Protein AF-A0A2N6IP60-F1 (afdb_monomer)

Foldseek 3Di:
DVVVVLVVVLVVLLVQLLLLLVVCLVAWPAEEEEAQLWLLSLVNVVSQCVNAPPDARSYAYEYEAAVQFDPLSVVNRVVVCVVRVGHYDYQYLVVCVVVVVDDDPDPQADDCLLVSQVSVQVVCVVSVHQEYEYRDALLQDVLSVPPDQKFKAALSLFGDPVPDDDDDDSDDDSDDDRSIHIYGHSNHVPDLLSSLVVCVVVVGDGRQQQFWDKFWFWCDPNFTQGDDSNDHDDPPIDIDIATWHQLTTDGSSFWTTDHDNGRDSVSVSVVVVPDPARRCRRTGPVVVPDPVVVVVSNRSNVD

Secondary structure (DSSP, 8-state):
-HHHHHHHHHHHHHHHHHHHHHHHHHH-SSEEEE--SSHHHHHHHHHHHHHHTTSPPSS-EEEEE-S-B-HHHHHHHHHHHHHHT--EEEEEHHHHHHHTSS--SSTTTS-SGGGHHHHHHHHHHHHT-SEEE----SSS-GGGTT--SEEEE-TTS---GGGPPP-BTTB------TT-EEEE-TTTT--HHHHHHHHHHTT----GGGS-EEEEEEEETTEEEEPBTTBPPPTTPPPEEEEEE-SS--BGGGB--EE----SHHHHHHHHHH--S-TGGGTBSGGGS-THHHHHHHHTT--

pLDDT: mean 89.3, std 12.54, range [41.06, 98.62]

Nearest PDB structures (foldseek):
  1zun-assembly1_A  TM=9.173E-01  e=3.356E-21  Pseudomonas syringae
  4bwv-assembly1_B  TM=7.489E-01  e=2.809E-09  Physcomitrium patens
  5udt-assembly1_B  TM=7.188E-01  e=1.723E-05  Lactiplantibacillus plantarum WCFS1
  5udw-assembly1_A  TM=6.457E-01  e=2.752E-05  Lactiplantibacillus plantarum WCFS1
  5uds-assembly1_A  TM=6.714E-01  e=2.448E-05  Lactiplantibacillus plantarum WCFS1

Mean predicted aligned error: 5.88 Å

Radius of gyration: 19.11 Å; Cα contacts (8 Å, |Δi|>4): 524; chains: 1; bounding box: 48×40×56 Å

Sequence (303 aa):
MSNILNQRHLDSLESEAIHIMREVAAESANPALLFSGGKDSVVLLRLAEKAFRPGKFPFPLVHIDTGHNFPEVIAFRDKKVAELGERLIIGSVEDSIQRGTVRLRNPATDSRNAAQAVTLLETIAEYKFDACIGGARRDEEKARAKERIFSFRDEFGAWDPKAQRPELWDLYNTRVHPGENMRVFPISNWTELDVWQYIAREQLELPPIYFAHERQVIPRNGLLVPLTDLTPPREGETVETQVVRFRTVGDISCTCPVSSDAATVDAIIAETAITQITERGATRMDDQTSEASMEKRKKAGYF

Solvent-accessible surface area (backbone atoms only — not comparable to full-atom values): 16927 Å² total; per-residue (Å²): 110,69,69,62,56,51,49,54,50,53,50,51,53,50,50,50,24,32,49,48,52,49,52,47,65,72,71,38,93,32,38,31,36,47,42,71,41,36,72,52,27,48,52,51,51,53,42,49,46,71,61,40,54,95,55,73,72,94,41,42,37,35,30,75,42,55,87,41,59,48,65,58,29,52,55,41,34,56,52,53,42,60,75,69,72,57,58,76,45,77,31,44,35,61,59,30,39,76,71,58,81,39,82,68,95,42,83,80,71,54,71,49,68,77,48,46,19,59,30,48,53,52,43,31,63,75,70,54,39,36,29,37,36,37,57,55,36,26,67,49,39,81,89,32,63,80,61,63,49,63,42,50,25,43,68,87,41,30,54,49,83,84,75,51,69,85,74,57,87,96,50,76,86,78,86,66,57,95,67,24,26,33,36,32,22,51,48,30,88,43,44,74,64,53,53,48,52,48,36,57,73,70,66,57,88,72,36,68,61,55,27,35,39,81,42,54,24,32,80,50,96,93,38,40,39,51,62,42,93,69,40,65,80,55,94,93,59,61,82,42,78,42,52,24,20,28,84,60,79,58,38,56,73,41,38,22,40,41,81,37,83,35,61,44,68,70,46,41,47,59,53,55,74,72,54,89,69,44,58,47,77,69,26,34,66,68,75,74,52,59,81,71,55,54,59,50,36,39,44,60,28,60,100

Structure (mmCIF, N/CA/C/O backbone):
data_AF-A0A2N6IP60-F1
#
_entry.id   AF-A0A2N6IP60-F1
#
loop_
_atom_site.group_PDB
_atom_site.id
_atom_site.type_symbol
_atom_site.label_atom_id
_atom_site.label_alt_id
_atom_site.label_comp_id
_atom_site.label_asym_id
_atom_site.label_entity_id
_atom_site.label_seq_id
_atom_site.pdbx_PDB_ins_code
_atom_site.Cartn_x
_atom_site.Cartn_y
_atom_site.Cartn_z
_atom_site.occupancy
_atom_site.B_iso_or_equiv
_atom_site.auth_seq_id
_atom_site.auth_comp_id
_atom_site.auth_asym_id
_atom_site.auth_atom_id
_atom_site.pdbx_PDB_model_num
ATOM 1 N N . MET A 1 1 ? -28.131 -8.645 -16.918 1.00 41.38 1 MET A N 1
ATOM 2 C CA . MET A 1 1 ? -27.413 -7.592 -17.676 1.00 41.38 1 MET A CA 1
ATOM 3 C C . MET A 1 1 ? -26.431 -6.807 -16.806 1.00 41.38 1 MET A C 1
ATOM 5 O O . MET A 1 1 ? -25.321 -6.611 -17.279 1.00 41.38 1 MET A O 1
ATOM 9 N N . SER A 1 2 ? -26.759 -6.431 -15.556 1.00 57.75 2 SER A N 1
ATOM 10 C CA . SER A 1 2 ? -25.818 -5.713 -14.666 1.00 57.75 2 SER A CA 1
ATOM 11 C C . SER A 1 2 ? -24.527 -6.491 -14.380 1.00 57.75 2 SER A C 1
ATOM 13 O O . SER A 1 2 ? -23.451 -5.923 -14.488 1.00 57.75 2 SER A O 1
ATOM 15 N N . ASN A 1 3 ? -24.613 -7.804 -14.130 1.00 61.25 3 ASN A N 1
ATOM 16 C CA . ASN A 1 3 ? -23.433 -8.622 -13.816 1.00 61.25 3 ASN A CA 1
ATOM 17 C C . ASN A 1 3 ? -22.436 -8.726 -14.996 1.00 61.25 3 ASN A C 1
ATOM 19 O O . ASN A 1 3 ? -21.230 -8.669 -14.807 1.00 61.25 3 ASN A O 1
ATOM 23 N N . ILE A 1 4 ? -22.941 -8.789 -16.237 1.00 61.66 4 ILE A N 1
ATOM 24 C CA . ILE A 1 4 ? -22.119 -8.840 -17.466 1.00 61.66 4 ILE A CA 1
ATOM 25 C C . ILE A 1 4 ? -21.473 -7.477 -17.774 1.00 61.66 4 ILE A C 1
ATOM 27 O O . ILE A 1 4 ? -20.375 -7.419 -18.324 1.00 61.66 4 ILE A O 1
ATOM 31 N N . LEU A 1 5 ? -22.163 -6.371 -17.474 1.00 60.97 5 LEU A N 1
ATOM 32 C CA . LEU A 1 5 ? -21.597 -5.024 -17.620 1.00 60.97 5 LEU A CA 1
ATOM 33 C C . LEU A 1 5 ? -20.502 -4.777 -16.576 1.00 60.97 5 LEU A C 1
ATOM 35 O O . LEU A 1 5 ? -19.469 -4.215 -16.919 1.00 60.97 5 LEU A O 1
ATOM 39 N N . ASN A 1 6 ? -20.699 -5.271 -15.351 1.00 74.19 6 ASN A N 1
ATOM 40 C CA . ASN A 1 6 ? -19.715 -5.159 -14.282 1.00 74.19 6 ASN A CA 1
ATOM 41 C C . ASN A 1 6 ? -18.438 -5.970 -14.566 1.00 74.19 6 ASN A C 1
ATOM 43 O O . ASN A 1 6 ? -17.331 -5.484 -14.373 1.00 74.19 6 ASN A O 1
ATOM 47 N N . GLN A 1 7 ? -18.576 -7.181 -15.116 1.00 81.62 7 GLN A N 1
ATOM 48 C CA . GLN A 1 7 ? -17.417 -7.985 -15.522 1.00 81.62 7 GLN A CA 1
ATOM 49 C C . GLN A 1 7 ? -16.585 -7.301 -16.610 1.00 81.62 7 GLN A C 1
ATOM 51 O O . GLN A 1 7 ? -15.375 -7.193 -16.461 1.00 81.62 7 GLN A O 1
ATOM 56 N N . ARG A 1 8 ? -17.229 -6.753 -17.650 1.00 89.31 8 ARG A N 1
ATOM 57 C CA . ARG A 1 8 ? -16.520 -6.029 -18.719 1.00 89.31 8 ARG A CA 1
ATOM 58 C C . ARG A 1 8 ? -15.789 -4.783 -18.220 1.00 89.31 8 ARG A C 1
ATOM 60 O O . ARG A 1 8 ? -14.732 -4.454 -18.748 1.00 89.31 8 ARG A O 1
ATOM 67 N N . HIS A 1 9 ? -16.347 -4.097 -17.225 1.00 94.62 9 HIS A N 1
ATOM 68 C CA . HIS A 1 9 ? -15.690 -2.967 -16.569 1.00 94.62 9 HIS A CA 1
ATOM 69 C C . HIS A 1 9 ? -14.410 -3.408 -15.848 1.00 94.62 9 HIS A C 1
ATOM 71 O O . HIS A 1 9 ? -13.337 -2.879 -16.133 1.00 94.62 9 HIS A O 1
ATOM 77 N N . LEU A 1 10 ? -14.489 -4.448 -15.012 1.00 96.19 10 LEU A N 1
ATOM 78 C CA . LEU A 1 10 ? -13.315 -5.003 -14.329 1.00 96.19 10 LEU A CA 1
ATOM 79 C C . LEU A 1 10 ? -12.273 -5.585 -15.298 1.00 96.19 10 LEU A C 1
ATOM 81 O O . LEU A 1 10 ? -11.081 -5.516 -15.015 1.00 96.19 10 LEU A O 1
ATOM 85 N N . ASP A 1 11 ? -12.688 -6.138 -16.440 1.00 97.12 11 ASP A N 1
ATOM 86 C CA . ASP A 1 11 ? -11.765 -6.605 -17.484 1.00 97.12 11 ASP A CA 1
ATOM 87 C C . ASP A 1 11 ? -10.996 -5.439 -18.118 1.00 97.12 11 ASP A C 1
ATOM 89 O O . ASP A 1 11 ? -9.790 -5.538 -18.340 1.00 97.12 11 ASP A O 1
ATOM 93 N N . SER A 1 12 ? -11.673 -4.311 -18.366 1.00 96.69 12 SER A N 1
ATOM 94 C CA . SER A 1 12 ? -11.031 -3.091 -18.865 1.00 96.69 12 SER A CA 1
ATOM 95 C C . SER A 1 12 ? -10.020 -2.543 -17.858 1.00 96.69 12 SER A C 1
ATOM 97 O O . SER A 1 12 ? -8.894 -2.226 -18.236 1.00 96.69 12 SER A O 1
ATOM 99 N N . LEU A 1 13 ? -10.405 -2.468 -16.582 1.00 97.88 13 LEU A N 1
ATOM 100 C CA . LEU A 1 13 ? -9.542 -2.005 -15.496 1.00 97.88 13 LEU A CA 1
ATOM 101 C C . LEU A 1 13 ? -8.330 -2.927 -15.276 1.00 97.88 13 LEU A C 1
ATOM 103 O O . LEU A 1 13 ? -7.215 -2.444 -15.077 1.00 97.88 13 LEU A O 1
ATOM 107 N N . GLU A 1 14 ? -8.528 -4.249 -15.336 1.00 98.50 14 GLU A N 1
ATOM 108 C CA . GLU A 1 14 ? -7.446 -5.241 -15.275 1.00 98.50 14 GLU A CA 1
ATOM 109 C C . GLU A 1 14 ? -6.470 -5.061 -16.440 1.00 98.50 14 GLU A C 1
ATOM 111 O O . GLU A 1 14 ? -5.257 -5.017 -16.230 1.00 98.50 14 GLU A O 1
ATOM 116 N N . SER A 1 15 ? -6.995 -4.925 -17.661 1.00 98.19 15 SER A N 1
ATOM 117 C CA . SER A 1 15 ? -6.180 -4.741 -18.861 1.00 98.19 15 SER A CA 1
ATOM 118 C C . SER A 1 15 ? -5.354 -3.455 -18.799 1.00 98.19 15 SER A C 1
ATOM 120 O O . SER A 1 15 ? -4.167 -3.490 -19.120 1.00 98.19 15 SER A O 1
ATOM 122 N N . GLU A 1 16 ? -5.951 -2.339 -18.368 1.00 97.88 16 GLU A N 1
ATOM 123 C CA . GLU A 1 16 ? -5.257 -1.056 -18.188 1.00 97.88 16 GLU A CA 1
ATOM 124 C C . GLU A 1 16 ? -4.116 -1.188 -17.168 1.00 97.88 16 GLU A C 1
ATOM 126 O O . GLU A 1 16 ? -2.971 -0.834 -17.451 1.00 97.88 16 GLU A O 1
ATOM 131 N N . ALA A 1 17 ? -4.393 -1.768 -15.997 1.00 98.38 17 ALA A N 1
ATOM 132 C CA . ALA A 1 17 ? -3.391 -1.906 -14.947 1.00 98.38 17 ALA A CA 1
ATOM 133 C C . ALA A 1 17 ? -2.232 -2.837 -15.355 1.00 98.38 17 ALA A C 1
ATOM 135 O O . ALA A 1 17 ? -1.069 -2.533 -15.073 1.00 98.38 17 ALA A O 1
ATOM 136 N N . ILE A 1 18 ? -2.521 -3.945 -16.050 1.00 98.50 18 ILE A N 1
ATOM 137 C CA . ILE A 1 18 ? -1.495 -4.850 -16.596 1.00 98.50 18 ILE A CA 1
ATOM 138 C C . ILE A 1 18 ? -0.651 -4.141 -17.661 1.00 98.50 18 ILE A C 1
ATOM 140 O O . ILE A 1 18 ? 0.570 -4.313 -17.677 1.00 98.50 18 ILE A O 1
ATOM 144 N N . HIS A 1 19 ? -1.276 -3.348 -18.537 1.00 98.19 19 HIS A N 1
ATOM 145 C CA . HIS A 1 19 ? -0.571 -2.545 -19.540 1.00 98.19 19 HIS A CA 1
ATOM 146 C C . HIS A 1 19 ? 0.414 -1.578 -18.874 1.00 98.19 19 HIS A C 1
ATOM 148 O O . HIS A 1 19 ? 1.608 -1.632 -19.159 1.00 98.19 19 HIS A O 1
ATOM 154 N N . ILE A 1 20 ? -0.044 -0.801 -17.887 1.00 98.12 20 ILE A N 1
ATOM 155 C CA . ILE A 1 20 ? 0.804 0.128 -17.121 1.00 98.12 20 ILE A CA 1
ATOM 156 C C . ILE A 1 20 ? 1.981 -0.602 -16.457 1.00 98.12 20 ILE A C 1
ATOM 158 O O . ILE A 1 20 ? 3.116 -0.135 -16.528 1.00 98.12 20 ILE A O 1
ATOM 162 N N . MET A 1 21 ? 1.748 -1.760 -15.826 1.00 97.75 21 MET A N 1
ATOM 163 C CA . MET A 1 21 ? 2.828 -2.537 -15.199 1.00 97.75 21 MET A CA 1
ATOM 164 C C . MET A 1 21 ? 3.881 -3.000 -16.209 1.00 97.75 21 MET A C 1
ATOM 166 O O . MET A 1 21 ? 5.074 -2.993 -15.897 1.00 97.75 21 MET A O 1
ATOM 170 N N . ARG A 1 22 ? 3.456 -3.406 -17.409 1.00 97.81 22 ARG A N 1
ATOM 171 C CA . ARG A 1 22 ? 4.364 -3.839 -18.478 1.00 97.81 22 ARG A CA 1
ATOM 172 C C . ARG A 1 22 ? 5.177 -2.679 -19.040 1.00 97.81 22 ARG A C 1
ATOM 174 O O . ARG A 1 22 ? 6.375 -2.856 -19.221 1.00 97.81 22 ARG A O 1
ATOM 181 N N . GLU A 1 23 ? 4.573 -1.506 -19.219 1.00 97.31 23 GLU A N 1
ATOM 182 C CA . GLU A 1 23 ? 5.288 -0.290 -19.634 1.00 97.31 23 GLU A CA 1
ATOM 183 C C . GLU A 1 23 ? 6.375 0.094 -18.621 1.00 97.31 23 GLU A C 1
ATOM 185 O O . GLU A 1 23 ? 7.516 0.362 -18.995 1.00 97.31 23 GLU A O 1
ATOM 190 N N . VAL A 1 24 ? 6.066 0.037 -17.319 1.00 96.62 24 VAL A N 1
ATOM 191 C CA . VAL A 1 24 ? 7.062 0.283 -16.262 1.00 96.62 24 VAL A CA 1
ATOM 192 C C . VAL A 1 24 ? 8.205 -0.722 -16.337 1.00 96.62 24 VAL A C 1
ATOM 194 O O . VAL A 1 24 ? 9.365 -0.325 -16.285 1.00 96.62 24 VAL A O 1
ATOM 197 N N . ALA A 1 25 ? 7.894 -2.012 -16.467 1.00 96.50 25 ALA A N 1
ATOM 198 C CA . ALA A 1 25 ? 8.907 -3.060 -16.547 1.00 96.50 25 ALA A CA 1
ATOM 199 C C . ALA A 1 25 ? 9.769 -2.979 -17.820 1.00 96.50 25 ALA A C 1
ATOM 201 O O . ALA A 1 25 ? 10.916 -3.415 -17.793 1.00 96.50 25 ALA A O 1
ATOM 202 N N . ALA A 1 26 ? 9.226 -2.454 -18.922 1.00 96.00 26 ALA A N 1
ATOM 203 C CA . ALA A 1 26 ? 9.939 -2.309 -20.188 1.00 96.00 26 ALA A CA 1
ATOM 204 C C . ALA A 1 26 ? 10.872 -1.089 -20.212 1.00 96.00 26 ALA A C 1
ATOM 206 O O . ALA A 1 26 ? 11.956 -1.162 -20.786 1.00 96.00 26 ALA A O 1
ATOM 207 N N . GLU A 1 27 ? 10.461 0.021 -19.595 1.00 95.06 27 GLU A N 1
ATOM 208 C CA . GLU A 1 27 ? 11.150 1.312 -19.722 1.00 95.06 27 GLU A CA 1
ATOM 209 C C . GLU A 1 27 ? 11.998 1.699 -18.497 1.00 95.06 27 GLU A C 1
ATOM 211 O O . GLU A 1 27 ? 12.814 2.617 -18.585 1.00 95.06 27 GLU A O 1
ATOM 216 N N . SER A 1 28 ? 11.820 1.027 -17.356 1.00 94.94 28 SER A N 1
ATOM 217 C CA . SER A 1 28 ? 12.554 1.327 -16.116 1.00 94.94 28 SER A CA 1
ATOM 218 C C . SER A 1 28 ? 13.733 0.371 -15.933 1.00 94.94 28 SER A C 1
ATOM 220 O O . SER A 1 28 ? 13.622 -0.826 -16.190 1.00 94.94 28 SER A O 1
ATOM 222 N N . ALA A 1 29 ? 14.862 0.879 -15.446 1.00 94.25 29 ALA A N 1
ATOM 223 C CA . ALA A 1 29 ? 16.054 0.086 -15.175 1.00 94.25 29 ALA A CA 1
ATOM 224 C C . ALA A 1 29 ? 15.952 -0.702 -13.860 1.00 94.25 29 ALA A C 1
ATOM 226 O O . ALA A 1 29 ? 16.420 -1.837 -13.803 1.00 94.25 29 ALA A O 1
ATOM 227 N N . ASN A 1 30 ? 15.355 -0.123 -12.812 1.00 95.94 30 ASN A N 1
ATOM 228 C CA . ASN A 1 30 ? 15.187 -0.755 -11.500 1.00 95.94 30 ASN A CA 1
ATOM 229 C C . ASN A 1 30 ? 13.792 -0.443 -10.920 1.00 95.94 30 ASN A C 1
ATOM 231 O O . ASN A 1 30 ? 13.673 0.320 -9.954 1.00 95.94 30 ASN A O 1
ATOM 235 N N . PRO A 1 31 ? 12.717 -1.027 -11.473 1.00 97.62 31 PRO A N 1
ATOM 236 C CA . PRO A 1 31 ? 11.394 -0.875 -10.893 1.00 97.62 31 PRO A CA 1
ATOM 237 C C . PRO A 1 31 ? 11.269 -1.626 -9.558 1.00 97.62 31 PRO A C 1
ATOM 239 O O . PRO A 1 31 ? 11.978 -2.598 -9.302 1.00 97.62 31 PRO A O 1
ATOM 242 N N . ALA A 1 32 ? 10.325 -1.203 -8.721 1.00 98.38 32 ALA A N 1
ATOM 243 C CA . ALA A 1 32 ? 9.927 -1.853 -7.472 1.00 98.38 32 ALA A CA 1
ATOM 244 C C . ALA A 1 32 ? 8.405 -1.807 -7.294 1.00 98.38 32 ALA A C 1
ATOM 246 O O . ALA A 1 32 ? 7.770 -0.823 -7.672 1.00 98.38 32 ALA A O 1
ATOM 247 N N . LEU A 1 33 ? 7.813 -2.828 -6.665 1.00 98.56 33 LEU A N 1
ATOM 248 C CA . LEU A 1 33 ? 6.393 -2.827 -6.293 1.00 98.56 33 LEU A CA 1
ATOM 249 C C . LEU A 1 33 ? 6.237 -2.673 -4.781 1.00 98.56 33 LEU A C 1
ATOM 251 O O . LEU A 1 33 ? 6.686 -3.519 -4.010 1.00 98.56 33 LEU A O 1
ATOM 255 N N . LEU A 1 34 ? 5.571 -1.601 -4.352 1.00 98.19 34 LEU A N 1
ATOM 256 C CA . LEU A 1 34 ? 5.285 -1.334 -2.946 1.00 98.19 34 LEU A CA 1
ATOM 257 C C . LEU A 1 34 ? 4.171 -2.271 -2.455 1.00 98.19 34 LEU A C 1
ATOM 259 O O . LEU A 1 34 ? 3.014 -2.151 -2.866 1.00 98.19 34 LEU A O 1
ATOM 263 N N . PHE A 1 35 ? 4.513 -3.196 -1.560 1.00 97.38 35 PHE A N 1
ATOM 264 C CA . PHE A 1 35 ? 3.610 -4.216 -1.038 1.00 97.38 35 PHE A CA 1
ATOM 265 C C . PHE A 1 35 ? 3.467 -4.106 0.486 1.00 97.38 35 PHE A C 1
ATOM 267 O O . PHE A 1 35 ? 4.353 -4.482 1.256 1.00 97.38 35 PHE A O 1
ATOM 274 N N . SER A 1 36 ? 2.324 -3.582 0.938 1.00 93.19 36 SER A N 1
ATOM 275 C CA . SER A 1 36 ? 2.018 -3.433 2.366 1.00 93.19 36 SER A CA 1
ATOM 276 C C . SER A 1 36 ? 1.305 -4.641 2.973 1.00 93.19 36 SER A C 1
ATOM 278 O O . SER A 1 36 ? 1.282 -4.764 4.191 1.00 93.19 36 SER A O 1
ATOM 280 N N . GLY A 1 37 ? 0.720 -5.516 2.150 1.00 93.44 37 GLY A N 1
ATOM 281 C CA . GLY A 1 37 ? -0.220 -6.546 2.601 1.00 93.44 37 GLY A CA 1
ATOM 282 C C . GLY A 1 37 ? -1.655 -6.027 2.766 1.00 93.44 37 GLY A C 1
ATOM 283 O O . GLY A 1 37 ? -2.542 -6.789 3.136 1.00 93.44 37 GLY A O 1
ATOM 284 N N . GLY A 1 38 ? -1.910 -4.745 2.478 1.00 94.81 38 GLY A N 1
ATOM 285 C CA . GLY A 1 38 ? -3.263 -4.188 2.427 1.00 94.81 38 GLY A CA 1
ATOM 286 C C . GLY A 1 38 ? -4.016 -4.556 1.145 1.00 94.81 38 GLY A C 1
ATOM 287 O O . GLY A 1 38 ? -3.392 -4.943 0.153 1.00 94.81 38 GLY A O 1
ATOM 288 N N . LYS A 1 39 ? -5.347 -4.384 1.147 1.00 95.62 39 LYS A N 1
ATOM 289 C CA . LYS A 1 39 ? -6.247 -4.829 0.064 1.00 95.62 39 LYS A CA 1
ATOM 290 C C . LYS A 1 39 ? -5.808 -4.378 -1.336 1.00 95.62 39 LYS A C 1
ATOM 292 O O . LYS A 1 39 ? -5.718 -5.198 -2.243 1.00 95.62 39 LYS A O 1
ATOM 297 N N . ASP A 1 40 ? -5.439 -3.109 -1.499 1.00 96.75 40 ASP A N 1
ATOM 298 C CA . ASP A 1 40 ? -5.071 -2.540 -2.800 1.00 96.75 40 ASP A CA 1
ATOM 299 C C . ASP A 1 40 ? -3.734 -3.110 -3.285 1.00 96.75 40 ASP A C 1
ATOM 301 O O . ASP A 1 40 ? -3.566 -3.446 -4.455 1.00 96.75 40 ASP A O 1
ATOM 305 N N . SER A 1 41 ? -2.785 -3.297 -2.362 1.00 96.56 41 SER A N 1
ATOM 306 C CA . SER A 1 41 ? -1.491 -3.907 -2.674 1.00 96.56 41 SER A CA 1
ATOM 307 C C . SER A 1 41 ? -1.606 -5.401 -3.003 1.00 96.56 41 SER A C 1
ATOM 309 O O . SER A 1 41 ? -0.820 -5.903 -3.799 1.00 96.56 41 SER A O 1
ATOM 311 N N . VAL A 1 42 ? -2.608 -6.103 -2.457 1.00 97.94 42 VAL A N 1
ATOM 312 C CA . VAL A 1 42 ? -2.931 -7.492 -2.829 1.00 97.94 42 VAL A CA 1
ATOM 313 C C . VAL A 1 42 ? -3.520 -7.561 -4.237 1.00 97.94 42 VAL A C 1
ATOM 315 O O . VAL A 1 42 ? -3.137 -8.437 -5.012 1.00 97.94 42 VAL A O 1
ATOM 318 N N . VAL A 1 43 ? -4.387 -6.613 -4.607 1.00 98.44 43 VAL A N 1
ATOM 319 C CA . VAL A 1 43 ? -4.876 -6.492 -5.990 1.00 98.44 43 VAL A CA 1
ATOM 320 C C . VAL A 1 43 ? -3.719 -6.217 -6.951 1.00 98.44 43 VAL A C 1
ATOM 322 O O . VAL A 1 43 ? -3.597 -6.912 -7.959 1.00 98.44 43 VAL A O 1
ATOM 325 N N . LEU A 1 44 ? -2.816 -5.287 -6.623 1.00 98.31 44 LEU A N 1
ATOM 326 C CA . LEU A 1 44 ? -1.608 -5.057 -7.424 1.00 98.31 44 LEU A CA 1
ATOM 327 C C . LEU A 1 44 ? -0.739 -6.307 -7.548 1.00 98.31 44 LEU A C 1
ATOM 329 O O . LEU A 1 44 ? -0.239 -6.594 -8.631 1.00 98.31 44 LEU A O 1
ATOM 333 N N . LEU A 1 45 ? -0.572 -7.065 -6.467 1.00 98.00 45 LEU A N 1
ATOM 334 C CA . LEU A 1 45 ? 0.197 -8.301 -6.495 1.00 98.00 45 LEU A CA 1
ATOM 335 C C . LEU A 1 45 ? -0.418 -9.314 -7.471 1.00 98.00 45 LEU A C 1
ATOM 337 O O . LEU A 1 45 ? 0.300 -9.862 -8.305 1.00 98.00 45 LEU A O 1
ATOM 341 N N . ARG A 1 46 ? -1.748 -9.489 -7.449 1.00 98.38 46 ARG A N 1
ATOM 342 C CA . ARG A 1 46 ? -2.458 -10.348 -8.411 1.00 98.38 46 ARG A CA 1
ATOM 343 C C . ARG A 1 46 ? -2.317 -9.848 -9.851 1.00 98.38 46 ARG A C 1
ATOM 345 O O . ARG A 1 46 ? -2.142 -10.654 -10.764 1.00 98.38 46 ARG A O 1
ATOM 352 N N . LEU A 1 47 ? -2.398 -8.538 -10.075 1.00 98.62 47 LEU A N 1
ATOM 353 C CA . LEU A 1 47 ? -2.199 -7.942 -11.400 1.00 98.62 47 LEU A CA 1
ATOM 354 C C . LEU A 1 47 ? -0.771 -8.188 -11.911 1.00 98.62 47 LEU A C 1
ATOM 356 O O . LEU A 1 47 ? -0.596 -8.550 -13.072 1.00 98.62 47 LEU A O 1
ATOM 360 N N . ALA A 1 48 ? 0.237 -8.095 -11.038 1.00 98.44 48 ALA A N 1
ATOM 361 C CA . ALA A 1 48 ? 1.620 -8.423 -11.373 1.00 98.44 48 ALA A CA 1
ATOM 362 C C . ALA A 1 48 ? 1.788 -9.914 -11.723 1.00 98.44 48 ALA A C 1
ATOM 364 O O . ALA A 1 48 ? 2.465 -10.242 -12.699 1.00 98.44 48 ALA A O 1
ATOM 365 N N . GLU A 1 49 ? 1.127 -10.827 -10.998 1.00 98.31 49 GLU A N 1
ATOM 366 C CA . GLU A 1 49 ? 1.084 -12.248 -11.375 1.00 98.31 49 GLU A CA 1
ATOM 367 C C . GLU A 1 49 ? 0.543 -12.429 -12.797 1.00 98.31 49 GLU A C 1
ATOM 369 O O . GLU A 1 49 ? 1.193 -13.065 -13.624 1.00 98.31 49 GLU A O 1
ATOM 374 N N . LYS A 1 50 ? -0.604 -11.822 -13.119 1.00 98.50 50 LYS A N 1
ATOM 375 C CA . LYS A 1 50 ? -1.195 -11.910 -14.465 1.00 98.50 50 LYS A CA 1
ATOM 376 C C . LYS A 1 50 ? -0.325 -11.258 -15.544 1.00 98.50 50 LYS A C 1
ATOM 378 O O . LYS A 1 50 ? -0.307 -11.723 -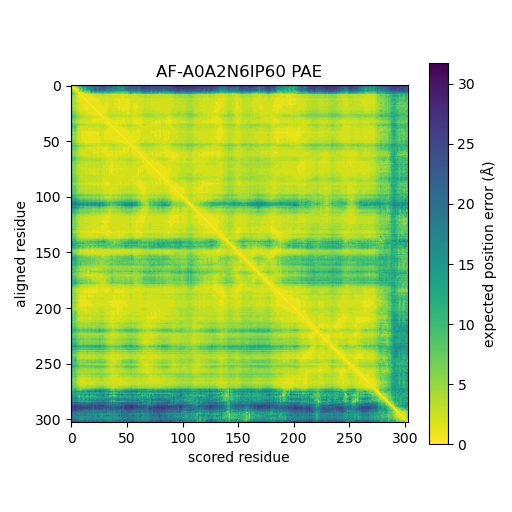16.683 1.00 98.50 50 LYS A O 1
ATOM 383 N N . ALA A 1 51 ? 0.407 -10.200 -15.204 1.00 98.31 51 ALA A N 1
ATOM 384 C CA . ALA A 1 51 ? 1.257 -9.490 -16.148 1.00 98.31 51 ALA A CA 1
ATOM 385 C C . ALA A 1 51 ? 2.498 -10.298 -16.563 1.00 98.31 51 ALA A C 1
ATOM 387 O O . ALA A 1 51 ? 2.864 -10.239 -17.744 1.00 98.31 51 ALA A O 1
ATOM 388 N N . PHE A 1 52 ? 3.116 -11.038 -15.630 1.00 98.12 52 PHE A N 1
ATOM 389 C CA . PHE A 1 52 ? 4.475 -11.581 -15.796 1.00 98.12 52 PHE A CA 1
ATOM 390 C C . PHE A 1 52 ? 4.611 -13.101 -15.639 1.00 98.12 52 PHE A C 1
ATOM 392 O O . PHE A 1 52 ? 5.637 -13.661 -16.039 1.00 98.12 52 PHE A O 1
ATOM 399 N N . ARG A 1 53 ? 3.613 -13.807 -15.092 1.00 97.06 53 ARG A N 1
ATOM 400 C CA . ARG A 1 53 ? 3.667 -15.275 -15.012 1.00 97.06 53 ARG A CA 1
ATOM 401 C C . ARG A 1 53 ? 3.629 -15.900 -16.419 1.00 97.06 53 ARG A C 1
ATOM 403 O O . ARG A 1 53 ? 2.993 -15.352 -17.318 1.00 97.06 53 ARG A O 1
ATOM 410 N N . PRO A 1 54 ? 4.307 -17.048 -16.633 1.00 96.38 54 PRO A N 1
ATOM 411 C CA . PRO A 1 54 ? 4.962 -17.910 -15.636 1.00 96.38 54 PRO A CA 1
ATOM 412 C C . PRO A 1 54 ? 6.363 -17.453 -15.185 1.00 96.38 54 PRO A C 1
ATOM 414 O O . PRO A 1 54 ? 6.977 -18.128 -14.362 1.00 96.38 54 PRO A O 1
ATOM 417 N N . GLY A 1 55 ? 6.883 -16.330 -15.691 1.00 96.06 55 GLY A N 1
ATOM 418 C CA . GLY A 1 55 ? 8.144 -15.751 -15.225 1.00 96.06 55 GLY A CA 1
ATOM 419 C C . GLY A 1 55 ? 8.079 -15.235 -13.781 1.00 96.06 55 GLY A C 1
ATOM 420 O O . GLY A 1 55 ? 7.005 -15.114 -13.183 1.00 96.06 55 GLY A O 1
ATOM 421 N N . LYS A 1 56 ? 9.249 -14.933 -13.207 1.00 96.00 56 LYS A N 1
ATOM 422 C CA . LYS A 1 56 ? 9.344 -14.140 -11.970 1.00 96.00 56 LYS A CA 1
ATOM 423 C C . LYS A 1 56 ? 9.022 -12.678 -12.248 1.00 96.00 56 LYS A C 1
ATOM 425 O O . LYS A 1 56 ? 9.056 -12.245 -13.401 1.00 96.00 56 LYS A O 1
ATOM 430 N N . PHE A 1 57 ? 8.749 -11.915 -11.197 1.00 97.31 57 PHE A N 1
ATOM 431 C CA . PHE A 1 57 ? 8.608 -10.475 -11.357 1.00 97.31 57 PHE A CA 1
ATOM 432 C C . PHE A 1 57 ? 9.933 -9.846 -11.811 1.00 97.31 57 PHE A C 1
ATOM 434 O O . PHE A 1 57 ? 10.995 -10.214 -11.302 1.00 97.31 57 PHE A O 1
ATOM 441 N N . PRO A 1 58 ? 9.891 -8.881 -12.749 1.00 97.06 58 PRO A N 1
ATOM 442 C CA . PRO A 1 58 ? 11.078 -8.136 -13.166 1.00 97.06 58 PRO A CA 1
ATOM 443 C C . PRO A 1 58 ? 11.525 -7.100 -12.117 1.00 97.06 58 PRO A C 1
ATOM 445 O O . PRO A 1 58 ? 12.490 -6.377 -12.336 1.00 97.06 58 PRO A O 1
ATOM 448 N N . PHE A 1 59 ? 10.835 -7.028 -10.977 1.00 97.75 59 PHE A N 1
ATOM 449 C CA . PHE A 1 59 ? 11.083 -6.115 -9.869 1.00 97.75 59 PHE A CA 1
ATOM 450 C C . PHE A 1 59 ? 10.912 -6.832 -8.521 1.00 97.75 59 PHE A C 1
ATOM 452 O O . PHE A 1 59 ? 10.138 -7.788 -8.425 1.00 97.75 59 PHE A O 1
ATOM 459 N N . PRO A 1 60 ? 11.589 -6.375 -7.453 1.00 98.25 60 PRO A N 1
ATOM 460 C CA . PRO A 1 60 ? 11.318 -6.843 -6.105 1.00 98.25 60 PRO A CA 1
ATOM 461 C C . PRO A 1 60 ? 10.020 -6.238 -5.553 1.00 98.25 60 PRO A C 1
ATOM 463 O O . PRO A 1 60 ? 9.560 -5.169 -5.969 1.00 98.25 60 PRO A O 1
ATOM 466 N N . LEU A 1 61 ? 9.477 -6.907 -4.542 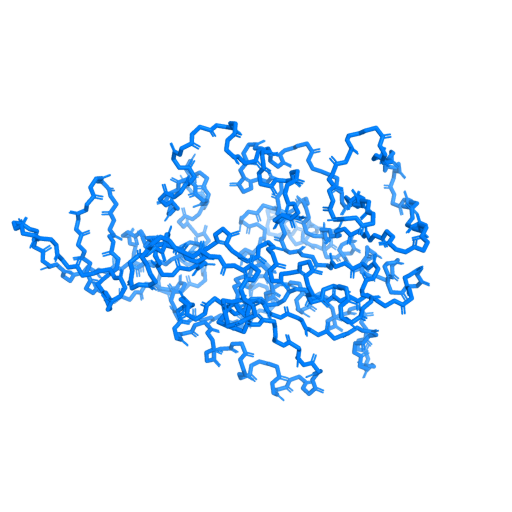1.00 98.62 61 LEU A N 1
ATOM 467 C CA . LEU A 1 61 ? 8.502 -6.333 -3.627 1.00 98.62 61 LEU A CA 1
ATOM 468 C C . LEU A 1 61 ? 9.237 -5.486 -2.585 1.00 98.62 61 LEU A C 1
ATOM 470 O O . LEU A 1 61 ? 10.320 -5.858 -2.127 1.00 98.62 61 LEU A O 1
ATOM 474 N N . VAL A 1 62 ? 8.649 -4.363 -2.186 1.00 98.56 62 VAL A N 1
ATOM 475 C CA . VAL A 1 62 ? 9.218 -3.446 -1.193 1.00 98.56 62 VAL A CA 1
ATOM 476 C C . VAL A 1 62 ? 8.172 -3.112 -0.141 1.00 98.56 62 VAL A C 1
ATOM 478 O O . VAL A 1 62 ? 7.052 -2.728 -0.468 1.00 98.56 62 VAL A O 1
ATOM 481 N N . HIS A 1 63 ? 8.547 -3.216 1.127 1.00 98.12 63 HIS A N 1
ATOM 482 C CA . HIS A 1 63 ? 7.725 -2.813 2.258 1.00 98.12 63 HIS A CA 1
ATOM 483 C C . HIS A 1 63 ? 8.481 -1.806 3.126 1.00 98.12 63 HIS A C 1
ATOM 485 O O . HIS A 1 63 ? 9.644 -2.032 3.451 1.00 98.12 63 HIS A O 1
ATOM 491 N N . ILE A 1 64 ? 7.820 -0.720 3.530 1.00 97.50 64 ILE A N 1
ATOM 492 C CA . ILE A 1 64 ? 8.371 0.225 4.508 1.00 97.50 64 ILE A CA 1
ATOM 493 C C . ILE A 1 64 ? 7.780 -0.105 5.874 1.00 97.50 64 ILE A C 1
ATOM 495 O O . ILE A 1 64 ? 6.613 0.187 6.142 1.00 97.50 64 ILE A O 1
ATOM 499 N N . ASP A 1 65 ? 8.584 -0.751 6.713 1.00 96.31 65 ASP A N 1
ATOM 500 C CA . ASP A 1 65 ? 8.173 -1.193 8.037 1.00 96.31 65 ASP A CA 1
ATOM 501 C C . ASP A 1 65 ? 8.357 -0.069 9.053 1.00 96.31 65 ASP A C 1
ATOM 503 O O . ASP A 1 65 ? 9.469 0.390 9.319 1.00 96.31 65 ASP A O 1
ATOM 507 N N . THR A 1 66 ? 7.255 0.380 9.642 1.00 94.31 66 THR A N 1
ATOM 508 C CA . THR A 1 66 ? 7.285 1.392 10.697 1.00 94.31 66 THR A CA 1
ATOM 509 C C . THR A 1 66 ? 7.621 0.792 12.056 1.00 94.31 66 THR A C 1
ATOM 511 O O . THR A 1 66 ? 8.001 1.524 12.968 1.00 94.31 66 THR A O 1
ATOM 514 N N . GLY A 1 67 ? 7.467 -0.523 12.220 1.00 92.88 67 GLY A N 1
ATOM 515 C CA . GLY A 1 67 ? 7.360 -1.181 13.519 1.00 92.88 67 GLY A CA 1
ATOM 516 C C . GLY A 1 67 ? 6.005 -0.949 14.201 1.00 92.88 67 GLY A C 1
ATOM 517 O O . GLY A 1 67 ? 5.763 -1.491 15.273 1.00 92.88 67 GLY A O 1
ATOM 518 N N . HIS A 1 68 ? 5.112 -0.153 13.600 1.00 93.94 68 HIS A N 1
ATOM 519 C CA . HIS A 1 68 ? 3.764 0.148 14.093 1.00 93.94 68 HIS A CA 1
ATOM 520 C C . HIS A 1 68 ? 2.684 -0.469 13.185 1.00 93.94 68 HIS A C 1
ATOM 522 O O . HIS A 1 68 ? 1.537 -0.028 13.194 1.00 93.94 68 HIS A O 1
ATOM 528 N N . ASN A 1 69 ? 3.038 -1.468 12.378 1.00 94.38 69 ASN A N 1
ATOM 529 C CA . ASN A 1 69 ? 2.113 -2.191 11.511 1.00 94.38 69 ASN A CA 1
ATOM 530 C C . ASN A 1 69 ? 1.276 -3.209 12.307 1.00 94.38 69 ASN A C 1
ATOM 532 O O . ASN A 1 69 ? 1.751 -3.792 13.280 1.00 94.38 69 ASN A O 1
ATOM 536 N N . PHE A 1 70 ? 0.048 -3.484 11.861 1.00 95.50 70 PHE A N 1
ATOM 537 C CA . PHE A 1 70 ? -0.779 -4.537 12.461 1.00 95.50 70 PHE A CA 1
ATOM 538 C C . PHE A 1 70 ? -0.160 -5.932 12.248 1.00 95.50 70 PHE A C 1
ATOM 540 O O . PHE A 1 70 ? 0.116 -6.289 11.094 1.00 95.50 70 PHE A O 1
ATOM 547 N N . PRO A 1 71 ? 0.006 -6.752 13.306 1.00 95.25 71 PRO A N 1
ATOM 548 C CA . PRO A 1 71 ? 0.555 -8.105 13.192 1.00 95.25 71 PRO A CA 1
ATOM 549 C C . PRO A 1 71 ? -0.189 -8.983 12.183 1.00 95.25 71 PRO A C 1
ATOM 551 O O . PRO A 1 71 ? 0.435 -9.743 11.447 1.00 95.25 71 PRO A O 1
ATOM 554 N N . GLU A 1 72 ? -1.514 -8.840 12.096 1.00 96.06 72 GLU A N 1
ATOM 555 C CA . GLU A 1 72 ? -2.371 -9.570 11.160 1.00 96.06 72 GLU A CA 1
ATOM 556 C C . GLU A 1 72 ? -1.978 -9.303 9.696 1.00 96.06 72 GLU A C 1
ATOM 558 O O . GLU A 1 72 ? -1.997 -10.212 8.865 1.00 96.06 72 GLU A O 1
ATOM 563 N N . VAL A 1 73 ? -1.598 -8.060 9.378 1.00 96.88 73 VAL A N 1
ATOM 564 C CA . VAL A 1 73 ? -1.188 -7.655 8.025 1.00 96.88 73 VAL A CA 1
ATOM 565 C C . VAL A 1 73 ? 0.234 -8.110 7.721 1.00 96.88 73 VAL A C 1
ATOM 567 O O . VAL A 1 73 ? 0.496 -8.605 6.626 1.00 96.88 73 VAL A O 1
ATOM 570 N N . ILE A 1 74 ? 1.137 -8.000 8.695 1.00 97.00 74 ILE A N 1
ATOM 571 C CA . ILE A 1 74 ? 2.532 -8.431 8.556 1.00 97.00 74 ILE A CA 1
ATOM 572 C C . ILE A 1 74 ? 2.625 -9.946 8.357 1.00 97.00 74 ILE A C 1
ATOM 574 O O . ILE A 1 74 ? 3.275 -10.403 7.418 1.00 97.00 74 ILE A O 1
ATOM 578 N N . ALA A 1 75 ? 1.898 -10.724 9.163 1.00 97.44 75 ALA A N 1
ATOM 579 C CA . ALA A 1 75 ? 1.846 -12.177 9.025 1.00 97.44 75 ALA A CA 1
ATOM 580 C C . ALA A 1 75 ? 1.306 -12.603 7.649 1.00 97.44 75 ALA A C 1
ATOM 582 O O . ALA A 1 75 ? 1.851 -13.506 7.012 1.00 97.44 75 ALA A O 1
ATOM 583 N N . PHE A 1 76 ? 0.262 -11.927 7.161 1.00 97.94 76 PHE A N 1
ATOM 584 C CA . PHE A 1 76 ? -0.282 -12.179 5.829 1.00 97.94 76 PHE A CA 1
ATOM 585 C C . PHE A 1 76 ? 0.714 -11.822 4.714 1.00 97.94 76 PHE A C 1
ATOM 587 O O . PHE A 1 76 ? 0.889 -12.610 3.783 1.00 97.94 76 PHE A O 1
ATOM 594 N N . ARG A 1 77 ? 1.389 -10.665 4.805 1.00 97.56 77 ARG A N 1
ATOM 595 C CA . ARG A 1 77 ? 2.428 -10.241 3.853 1.00 97.56 77 ARG A CA 1
ATOM 596 C C . ARG A 1 77 ? 3.506 -11.314 3.733 1.00 97.56 77 ARG A C 1
ATOM 598 O O . ARG A 1 77 ? 3.783 -11.764 2.624 1.00 97.56 77 ARG A O 1
ATOM 605 N N . ASP A 1 78 ? 4.075 -11.738 4.858 1.00 97.50 78 ASP A N 1
ATOM 606 C CA . ASP A 1 78 ? 5.188 -12.692 4.882 1.00 97.50 78 ASP A CA 1
ATOM 607 C C . ASP A 1 78 ? 4.776 -14.051 4.314 1.00 97.50 78 ASP A C 1
ATOM 609 O O . ASP A 1 78 ? 5.483 -14.608 3.471 1.00 97.50 78 ASP A O 1
ATOM 613 N N . LYS A 1 79 ? 3.583 -14.535 4.688 1.00 97.75 79 LYS A N 1
ATOM 614 C CA . LYS A 1 79 ? 2.979 -15.734 4.097 1.00 97.75 79 LYS A CA 1
ATOM 615 C C . LYS A 1 79 ? 2.873 -15.605 2.575 1.00 97.75 79 LYS A C 1
ATOM 617 O O . LYS A 1 79 ? 3.343 -16.484 1.855 1.00 97.75 79 LYS A O 1
ATOM 622 N N . LYS A 1 80 ? 2.283 -14.515 2.072 1.00 97.38 80 LYS A N 1
ATOM 623 C CA . LYS A 1 80 ? 2.014 -14.349 0.637 1.00 97.38 80 LYS A CA 1
ATOM 624 C C . LYS A 1 80 ? 3.296 -14.229 -0.187 1.00 97.38 80 LYS A C 1
ATOM 626 O O . LYS A 1 80 ? 3.395 -14.823 -1.257 1.00 97.38 80 LYS A O 1
ATOM 631 N N . VAL A 1 81 ? 4.290 -13.495 0.312 1.00 96.94 81 VAL A N 1
ATOM 632 C CA . VAL A 1 81 ? 5.604 -13.386 -0.340 1.00 96.94 81 VAL A CA 1
ATOM 633 C C . VAL A 1 81 ? 6.293 -14.748 -0.410 1.00 96.94 81 VAL A C 1
ATOM 635 O O . VAL A 1 81 ? 6.815 -15.108 -1.467 1.00 96.94 81 VAL A O 1
ATOM 638 N N . ALA A 1 82 ? 6.264 -15.520 0.681 1.00 97.00 82 ALA A N 1
ATOM 639 C CA . ALA A 1 82 ? 6.854 -16.854 0.719 1.00 97.00 82 ALA A CA 1
ATOM 640 C C . ALA A 1 82 ? 6.173 -17.818 -0.267 1.00 97.00 82 ALA A C 1
ATOM 642 O O . ALA A 1 82 ? 6.864 -18.541 -0.982 1.00 97.00 82 ALA A O 1
ATOM 643 N N . GLU A 1 83 ? 4.839 -17.789 -0.357 1.00 96.38 83 GLU A N 1
ATOM 644 C CA . GLU A 1 83 ? 4.062 -18.585 -1.320 1.00 96.38 83 GLU A CA 1
ATOM 645 C C . GLU A 1 83 ? 4.423 -18.264 -2.778 1.00 96.38 83 GLU A C 1
ATOM 647 O O . GLU A 1 83 ? 4.514 -19.170 -3.606 1.00 96.38 83 GLU A O 1
ATOM 652 N N . LEU A 1 84 ? 4.654 -16.986 -3.097 1.00 95.44 84 LEU A N 1
ATOM 653 C CA . LEU A 1 84 ? 5.003 -16.551 -4.453 1.00 95.44 84 LEU A CA 1
ATOM 654 C C . LEU A 1 84 ? 6.479 -16.778 -4.811 1.00 95.44 84 LEU A C 1
ATOM 656 O O . LEU A 1 84 ? 6.821 -16.774 -5.995 1.00 95.44 84 LEU A O 1
ATOM 660 N N . GLY A 1 85 ? 7.360 -16.952 -3.820 1.00 96.31 85 GLY A N 1
ATOM 661 C CA . GLY A 1 85 ? 8.801 -17.119 -4.036 1.00 96.31 85 GLY A CA 1
ATOM 662 C C . GLY A 1 85 ? 9.487 -15.882 -4.635 1.00 96.31 85 GLY A C 1
ATOM 663 O O . GLY A 1 85 ? 10.500 -16.009 -5.339 1.00 96.31 85 GLY A O 1
ATOM 664 N N . GLU A 1 86 ? 8.922 -14.698 -4.380 1.00 96.94 86 GLU A N 1
ATOM 665 C CA . GLU A 1 86 ? 9.423 -13.408 -4.861 1.00 96.94 86 GLU A CA 1
ATOM 666 C C . GLU A 1 86 ? 10.312 -12.729 -3.813 1.00 96.94 86 GLU A C 1
ATOM 668 O O . GLU A 1 86 ? 10.222 -12.985 -2.612 1.00 96.94 86 GLU A O 1
ATOM 673 N N . ARG A 1 87 ? 11.206 -11.849 -4.268 1.00 97.19 87 ARG A N 1
ATOM 674 C CA . ARG A 1 87 ? 12.112 -11.115 -3.378 1.00 97.19 87 ARG A CA 1
ATOM 675 C C . ARG A 1 87 ? 11.360 -9.974 -2.693 1.00 97.19 87 ARG A C 1
ATOM 677 O O . ARG A 1 87 ? 10.842 -9.100 -3.381 1.00 97.19 87 ARG A O 1
ATOM 684 N N . LEU A 1 88 ? 11.395 -9.938 -1.362 1.00 98.31 88 LEU A N 1
ATOM 685 C CA . LEU A 1 88 ? 10.927 -8.814 -0.549 1.00 98.31 88 LEU A CA 1
ATOM 686 C C . LEU A 1 88 ? 12.112 -8.043 0.038 1.00 98.31 88 LEU A C 1
ATOM 688 O O . LEU A 1 88 ? 13.034 -8.633 0.597 1.00 98.31 88 LEU A O 1
ATOM 692 N N . ILE A 1 89 ? 12.064 -6.723 -0.087 1.00 98.56 89 ILE A N 1
ATOM 693 C CA . ILE A 1 89 ? 12.975 -5.771 0.548 1.00 98.56 89 ILE A CA 1
ATOM 694 C C . ILE A 1 89 ? 12.188 -5.025 1.620 1.00 98.56 89 ILE A C 1
ATOM 696 O O . ILE A 1 89 ? 11.069 -4.575 1.368 1.00 98.56 89 ILE A O 1
ATOM 700 N N . ILE A 1 90 ? 12.774 -4.887 2.806 1.00 98.31 90 ILE A N 1
ATOM 701 C CA . ILE A 1 90 ? 12.158 -4.188 3.932 1.00 98.31 90 ILE A CA 1
ATOM 702 C C . ILE A 1 90 ? 13.010 -2.966 4.267 1.00 98.31 90 ILE A C 1
ATOM 704 O O . ILE A 1 90 ? 14.164 -3.112 4.659 1.00 98.31 90 ILE A O 1
ATOM 708 N N . GLY A 1 91 ? 12.437 -1.774 4.109 1.00 97.69 91 GLY A N 1
ATOM 709 C CA . GLY A 1 91 ? 13.005 -0.529 4.622 1.00 97.69 91 GLY A CA 1
ATOM 710 C C . GLY A 1 91 ? 12.459 -0.256 6.019 1.00 97.69 91 GLY A C 1
ATOM 711 O O . GLY A 1 91 ? 11.257 -0.059 6.174 1.00 97.69 91 GLY A O 1
ATOM 712 N N . SER A 1 92 ? 13.318 -0.258 7.036 1.00 97.25 92 SER A N 1
ATOM 713 C CA . SER A 1 92 ? 12.919 -0.112 8.441 1.00 97.25 92 SER A CA 1
ATOM 714 C C . SER A 1 92 ? 12.999 1.346 8.908 1.00 97.25 92 SER A C 1
ATOM 716 O O . SER A 1 92 ? 14.046 2.003 8.836 1.00 97.25 92 SER A O 1
ATOM 718 N N . VAL A 1 93 ? 11.890 1.872 9.436 1.00 95.88 93 VAL A N 1
ATOM 719 C CA . VAL A 1 93 ? 11.882 3.184 10.105 1.00 95.88 93 VAL A CA 1
ATOM 720 C C . VAL A 1 93 ? 12.750 3.145 11.359 1.00 95.88 93 VAL A C 1
ATOM 722 O O . VAL A 1 93 ? 13.407 4.137 11.665 1.00 95.88 93 VAL A O 1
ATOM 725 N N . GLU A 1 94 ? 12.823 2.006 12.050 1.00 95.31 94 GLU A N 1
ATOM 726 C CA . GLU A 1 94 ? 13.709 1.833 13.206 1.00 95.31 94 GLU A CA 1
ATOM 727 C C . GLU A 1 94 ? 15.179 2.048 12.815 1.00 95.31 94 GLU A C 1
ATOM 729 O O . GLU A 1 94 ? 15.895 2.792 13.481 1.00 95.31 94 GLU A O 1
ATOM 734 N N . ASP A 1 95 ? 15.610 1.528 11.665 1.00 96.19 95 ASP A N 1
ATOM 735 C CA . ASP A 1 95 ? 16.983 1.711 11.173 1.00 96.19 95 ASP A CA 1
ATOM 736 C C . ASP A 1 95 ? 17.249 3.175 10.787 1.00 96.19 95 ASP A C 1
ATOM 738 O O . ASP A 1 95 ? 18.366 3.684 10.888 1.00 96.19 95 ASP A O 1
ATOM 742 N N . SER A 1 96 ? 16.210 3.881 10.343 1.00 96.44 96 SER A N 1
ATOM 743 C CA . SER A 1 96 ? 16.265 5.314 10.023 1.00 96.44 96 SER A CA 1
ATOM 744 C C . SER A 1 96 ? 16.359 6.169 11.297 1.00 96.44 96 SER A C 1
ATOM 746 O O . SER A 1 96 ? 17.072 7.174 11.339 1.00 96.44 96 SER A O 1
ATOM 748 N N . ILE A 1 97 ? 15.700 5.738 12.379 1.00 94.44 97 ILE A N 1
ATOM 749 C CA . ILE A 1 97 ? 15.835 6.335 13.715 1.00 94.44 97 ILE A CA 1
ATOM 750 C C . ILE A 1 97 ? 17.253 6.113 14.250 1.00 94.44 97 ILE A C 1
ATOM 752 O O . ILE A 1 97 ? 17.888 7.065 14.703 1.00 94.44 97 ILE A O 1
ATOM 756 N N . GLN A 1 98 ? 17.786 4.893 14.142 1.00 94.62 98 GLN A N 1
ATOM 757 C CA . GLN A 1 98 ? 19.145 4.564 14.590 1.00 94.62 98 GLN A CA 1
ATOM 758 C C . GLN A 1 98 ? 20.222 5.343 13.823 1.00 94.62 98 GLN A C 1
ATOM 760 O O . GLN A 1 98 ? 21.199 5.797 14.419 1.00 94.62 98 GLN A O 1
ATOM 765 N N . ARG A 1 99 ? 20.026 5.569 12.517 1.00 94.00 99 ARG A N 1
ATOM 766 C CA . ARG A 1 99 ? 20.889 6.439 11.695 1.00 94.00 99 ARG A CA 1
ATOM 767 C C . ARG A 1 99 ? 20.724 7.931 12.001 1.00 94.00 99 ARG A C 1
ATOM 769 O O . ARG A 1 99 ? 21.582 8.729 11.630 1.00 94.00 99 ARG A O 1
ATOM 776 N N . GLY A 1 100 ? 19.643 8.322 12.675 1.00 93.81 100 GLY A N 1
ATOM 777 C CA . GLY A 1 100 ? 19.357 9.700 13.069 1.00 93.81 100 GLY A CA 1
ATOM 778 C C . GLY A 1 100 ? 18.748 10.579 11.972 1.00 93.81 100 GLY A C 1
ATOM 779 O O . GLY A 1 100 ? 18.629 11.793 12.185 1.00 93.81 100 GLY A O 1
ATOM 780 N N . THR A 1 101 ? 18.365 9.994 10.831 1.00 93.12 101 THR A N 1
ATOM 781 C CA . THR A 1 101 ? 17.659 10.667 9.726 1.00 93.12 101 THR A CA 1
ATOM 782 C C . THR A 1 101 ? 16.182 10.873 10.044 1.00 93.12 101 THR A C 1
ATOM 784 O O . THR A 1 101 ? 15.599 11.889 9.665 1.00 93.12 101 THR A O 1
ATOM 787 N N . VAL A 1 102 ? 15.597 9.972 10.836 1.00 93.06 102 VAL A N 1
ATOM 788 C CA . VAL A 1 102 ? 14.294 10.158 11.479 1.00 93.06 102 VAL A CA 1
ATOM 789 C C . VAL A 1 102 ? 14.506 10.529 12.943 1.00 93.06 102 VAL A C 1
ATOM 791 O O . VAL A 1 102 ? 15.251 9.875 13.668 1.00 93.06 102 VAL A O 1
ATOM 794 N N . ARG A 1 103 ? 13.819 11.579 13.404 1.00 89.56 103 ARG A N 1
ATOM 795 C CA . ARG A 1 103 ? 13.803 11.979 14.817 1.00 89.56 103 ARG A CA 1
ATOM 796 C C . ARG A 1 103 ? 12.370 12.156 15.292 1.00 89.56 103 ARG A C 1
ATOM 798 O O . ARG A 1 103 ? 11.661 13.040 14.816 1.00 89.56 103 ARG A O 1
ATOM 805 N N . LEU A 1 104 ? 11.972 11.322 16.244 1.00 87.12 104 LEU A N 1
ATOM 806 C CA . LEU A 1 104 ? 10.695 11.432 16.946 1.00 87.12 104 LEU A CA 1
ATOM 807 C C . LEU A 1 104 ? 10.875 12.322 18.182 1.00 87.12 104 LEU A C 1
ATOM 809 O O . LEU A 1 104 ? 11.954 12.344 18.775 1.00 87.12 104 LEU A O 1
ATOM 813 N N . ARG A 1 105 ? 9.836 13.064 18.579 1.00 83.50 105 ARG A N 1
ATOM 814 C CA . ARG A 1 105 ? 9.860 13.860 19.818 1.00 83.50 105 ARG A CA 1
ATOM 815 C C . ARG A 1 105 ? 9.735 12.944 21.028 1.00 83.50 105 ARG A C 1
ATOM 817 O O . ARG A 1 105 ? 10.453 13.126 22.005 1.00 83.50 105 ARG A O 1
ATOM 824 N N . ASN A 1 106 ? 8.849 11.957 20.935 1.00 81.38 106 ASN A N 1
ATOM 825 C CA . ASN A 1 106 ? 8.717 10.872 21.893 1.00 81.38 106 ASN A CA 1
ATOM 826 C C . ASN A 1 106 ? 8.637 9.521 21.157 1.00 81.38 106 ASN A C 1
ATOM 828 O O . ASN A 1 106 ? 7.577 9.186 20.627 1.00 81.38 106 ASN A O 1
ATOM 832 N N . PRO A 1 107 ? 9.715 8.716 21.149 1.00 77.56 107 PRO A N 1
ATOM 833 C CA . PRO A 1 107 ? 9.746 7.432 20.447 1.00 77.56 107 PRO A CA 1
ATOM 834 C C . PRO A 1 107 ? 8.667 6.426 20.869 1.00 77.56 107 PRO A C 1
ATOM 836 O O . PRO A 1 107 ? 8.342 5.542 20.083 1.00 77.56 107 PRO A O 1
ATOM 839 N N . ALA A 1 108 ? 8.130 6.550 22.088 1.00 72.12 108 ALA A N 1
ATOM 840 C CA . ALA A 1 108 ? 7.141 5.619 22.629 1.00 72.12 108 ALA A CA 1
ATOM 841 C C . ALA A 1 108 ? 5.699 5.936 22.204 1.00 72.12 108 ALA A C 1
ATOM 843 O O . ALA A 1 108 ? 4.849 5.054 22.236 1.00 72.12 108 ALA A O 1
ATOM 844 N N . THR A 1 109 ? 5.401 7.189 21.847 1.00 72.00 109 THR A N 1
ATOM 845 C CA . THR A 1 109 ? 4.017 7.635 21.599 1.00 72.00 109 THR A CA 1
ATOM 846 C C . THR A 1 109 ? 3.818 8.294 20.245 1.00 72.00 109 THR A C 1
ATOM 848 O O . THR A 1 109 ? 2.684 8.410 19.784 1.00 72.00 109 THR A O 1
ATOM 851 N N . ASP A 1 110 ? 4.889 8.785 19.621 1.00 81.25 110 ASP A N 1
ATOM 852 C CA . ASP A 1 110 ? 4.775 9.482 18.350 1.00 81.25 110 ASP A CA 1
ATOM 853 C C . ASP A 1 110 ? 4.461 8.499 17.222 1.00 81.25 110 ASP A C 1
ATOM 855 O O . ASP A 1 110 ? 5.073 7.439 17.080 1.00 81.25 110 ASP A O 1
ATOM 859 N N . SER A 1 111 ? 3.516 8.897 16.372 1.00 84.94 111 SER A N 1
ATOM 860 C CA . SER A 1 111 ? 3.208 8.171 15.146 1.00 84.94 111 SER A CA 1
ATOM 861 C C . SER A 1 111 ? 4.432 8.144 14.230 1.00 84.94 111 SER A C 1
ATOM 863 O O . SER A 1 111 ? 5.001 9.187 13.894 1.00 84.94 111 SER A O 1
ATOM 865 N N . ARG A 1 112 ? 4.801 6.946 13.778 1.00 89.88 112 ARG A N 1
ATOM 866 C CA . ARG A 1 112 ? 5.870 6.728 12.797 1.00 89.88 112 ARG A CA 1
ATOM 867 C C . ARG A 1 112 ? 5.385 6.872 11.356 1.00 89.88 112 ARG A C 1
ATOM 869 O O . ARG A 1 112 ? 6.207 6.920 10.446 1.00 89.88 112 ARG A O 1
ATOM 876 N N . ASN A 1 113 ? 4.081 7.057 11.154 1.00 85.81 113 ASN A N 1
ATOM 877 C CA . ASN A 1 113 ? 3.449 7.134 9.842 1.00 85.81 113 ASN A CA 1
ATOM 878 C C . ASN A 1 113 ? 4.141 8.171 8.945 1.00 85.81 113 ASN A C 1
ATOM 880 O O . ASN A 1 113 ? 4.576 7.852 7.850 1.00 85.81 113 ASN A O 1
ATOM 884 N N . ALA A 1 114 ? 4.361 9.397 9.428 1.00 85.94 114 ALA A N 1
ATOM 885 C CA . ALA A 1 114 ? 5.033 10.433 8.635 1.00 85.94 114 ALA A CA 1
ATOM 886 C C . ALA A 1 114 ? 6.508 10.112 8.315 1.00 85.94 114 ALA A C 1
ATOM 888 O O . ALA A 1 114 ? 7.024 10.572 7.295 1.00 85.94 114 ALA A O 1
ATOM 889 N N . ALA A 1 115 ? 7.179 9.320 9.157 1.00 89.75 115 ALA A N 1
ATOM 890 C CA . ALA A 1 115 ? 8.575 8.940 8.966 1.00 89.75 115 ALA A CA 1
ATOM 891 C C . ALA A 1 115 ? 8.773 7.946 7.810 1.00 89.75 115 ALA A C 1
ATOM 893 O O . ALA A 1 115 ? 9.875 7.872 7.271 1.00 89.75 115 ALA A O 1
ATOM 894 N N . GLN A 1 116 ? 7.710 7.262 7.361 1.00 92.06 116 GLN A N 1
ATOM 895 C CA . GLN A 1 116 ? 7.766 6.359 6.205 1.00 92.06 116 GLN A CA 1
ATOM 896 C C . GLN A 1 116 ? 8.307 7.044 4.947 1.00 92.06 116 GLN A C 1
ATOM 898 O O . GLN A 1 116 ? 8.992 6.392 4.170 1.00 92.06 116 GLN A O 1
ATOM 903 N N . ALA A 1 117 ? 8.036 8.342 4.743 1.00 90.75 117 ALA A N 1
ATOM 904 C CA . ALA A 1 117 ? 8.563 9.077 3.589 1.00 90.75 117 ALA A CA 1
ATOM 905 C C . ALA A 1 117 ? 10.095 9.078 3.573 1.00 90.75 117 ALA A C 1
ATOM 907 O O . ALA A 1 117 ? 10.699 8.801 2.544 1.00 90.75 117 ALA A O 1
ATOM 908 N N . VAL A 1 118 ? 10.719 9.356 4.720 1.00 93.38 118 VAL A N 1
ATOM 909 C CA . VAL A 1 118 ? 12.182 9.418 4.835 1.00 93.38 118 VAL A CA 1
ATOM 910 C C . VAL A 1 118 ? 12.775 8.046 4.536 1.00 93.38 118 VAL A C 1
ATOM 912 O O . VAL A 1 118 ? 13.623 7.922 3.658 1.00 93.38 118 VAL A O 1
ATOM 915 N N . THR A 1 119 ? 12.259 7.005 5.188 1.00 96.25 119 THR A N 1
ATOM 916 C CA . THR A 1 119 ? 12.720 5.628 4.984 1.00 96.25 119 THR A CA 1
ATOM 917 C C . THR A 1 119 ? 12.475 5.135 3.557 1.00 96.25 119 THR A C 1
ATOM 919 O O . THR A 1 119 ? 13.313 4.427 3.000 1.00 96.25 119 THR A O 1
ATOM 922 N N . LEU A 1 120 ? 11.363 5.525 2.924 1.00 95.62 120 LEU A N 1
ATOM 923 C CA . LEU A 1 120 ? 11.095 5.223 1.518 1.00 95.62 120 LEU A CA 1
ATOM 924 C C . LEU A 1 120 ? 12.152 5.852 0.607 1.00 95.62 120 LEU A C 1
ATOM 926 O O . LEU A 1 120 ? 12.691 5.159 -0.251 1.00 95.62 120 LEU A O 1
ATOM 930 N N . LEU A 1 121 ? 12.472 7.134 0.798 1.00 94.75 121 LEU A N 1
ATOM 931 C CA . LEU A 1 121 ? 13.488 7.826 0.000 1.00 94.75 121 LEU A CA 1
ATOM 932 C C . LEU A 1 121 ? 14.881 7.216 0.192 1.00 94.75 121 LEU A C 1
ATOM 934 O O . LEU A 1 121 ? 15.602 7.022 -0.782 1.00 94.75 121 LEU A O 1
ATOM 938 N N . GLU A 1 122 ? 15.238 6.844 1.420 1.00 95.75 122 GLU A N 1
ATOM 939 C CA . GLU A 1 122 ? 16.490 6.135 1.701 1.00 95.75 122 GLU A CA 1
ATOM 940 C C . GLU A 1 122 ? 16.541 4.767 1.019 1.00 95.75 122 GLU A C 1
ATOM 942 O O . GLU A 1 122 ? 17.548 4.434 0.401 1.00 95.75 122 GLU A O 1
ATOM 947 N N . THR A 1 123 ? 15.444 4.006 1.073 1.00 97.25 123 THR A N 1
ATOM 948 C CA . THR A 1 123 ? 15.332 2.698 0.411 1.00 97.25 123 THR A CA 1
ATOM 949 C C . THR A 1 123 ? 15.458 2.853 -1.107 1.00 97.25 123 THR A C 1
ATOM 951 O O . THR A 1 123 ? 16.168 2.096 -1.763 1.00 97.25 123 THR A O 1
ATOM 954 N N . ILE A 1 124 ? 14.814 3.867 -1.688 1.00 95.88 124 ILE A N 1
ATOM 955 C CA . ILE A 1 124 ? 14.929 4.175 -3.119 1.00 95.88 124 ILE A CA 1
ATOM 956 C C . ILE A 1 124 ? 16.370 4.506 -3.495 1.00 95.88 124 ILE A C 1
ATOM 958 O O . ILE A 1 124 ? 16.865 3.980 -4.489 1.00 95.88 124 ILE A O 1
ATOM 962 N N . ALA A 1 125 ? 17.052 5.333 -2.701 1.00 95.00 125 ALA A N 1
ATOM 963 C CA . ALA A 1 125 ? 18.440 5.701 -2.951 1.00 95.00 125 ALA A CA 1
ATOM 964 C C . ALA A 1 125 ? 19.392 4.497 -2.822 1.00 95.00 125 ALA A C 1
ATOM 966 O O . ALA A 1 125 ? 20.277 4.320 -3.660 1.00 95.00 125 ALA A O 1
ATOM 967 N N . GLU A 1 126 ? 19.194 3.650 -1.809 1.00 96.25 126 GLU A N 1
ATOM 968 C CA . GLU A 1 126 ? 20.007 2.455 -1.553 1.00 96.25 126 GLU A CA 1
ATOM 969 C C . GLU A 1 126 ? 19.912 1.443 -2.701 1.00 96.25 126 GLU A C 1
ATOM 971 O O . GLU A 1 126 ? 20.932 0.987 -3.224 1.00 96.25 126 GLU A O 1
ATOM 976 N N . TYR A 1 127 ? 18.688 1.125 -3.128 1.00 96.75 127 TYR A N 1
ATOM 977 C CA . TYR A 1 127 ? 18.430 0.133 -4.175 1.00 96.75 127 TYR A CA 1
ATOM 978 C C . TYR A 1 127 ? 18.365 0.733 -5.584 1.00 96.75 127 TYR A C 1
ATOM 980 O O . TYR A 1 127 ? 18.199 -0.005 -6.554 1.00 96.75 127 TYR A O 1
ATOM 988 N N . LYS A 1 128 ? 18.545 2.055 -5.702 1.00 96.00 128 LYS A N 1
ATOM 989 C CA . LYS A 1 128 ? 18.521 2.827 -6.953 1.00 96.00 128 LYS A CA 1
ATOM 990 C C . LYS A 1 128 ? 17.246 2.601 -7.762 1.00 96.00 128 LYS A C 1
ATOM 992 O O . LYS A 1 128 ? 17.314 2.437 -8.981 1.00 96.00 128 LYS A O 1
ATOM 997 N N . PHE A 1 129 ? 16.104 2.569 -7.078 1.00 97.12 129 PHE A N 1
ATOM 998 C CA . PHE A 1 129 ? 14.821 2.415 -7.749 1.00 97.12 129 PHE A CA 1
ATOM 999 C C . PHE A 1 129 ? 14.487 3.663 -8.557 1.00 97.12 129 PHE A C 1
ATOM 1001 O O . PHE A 1 129 ? 14.453 4.769 -8.024 1.00 97.12 129 PHE A O 1
ATOM 1008 N N . ASP A 1 130 ? 14.200 3.479 -9.837 1.00 96.12 130 ASP A N 1
ATOM 1009 C CA . ASP A 1 130 ? 13.813 4.558 -10.744 1.00 96.12 130 ASP A CA 1
ATOM 1010 C C . ASP A 1 130 ? 12.295 4.597 -10.988 1.00 96.12 130 ASP A C 1
ATOM 1012 O O . ASP A 1 130 ? 11.753 5.619 -11.411 1.00 96.12 130 ASP A O 1
ATOM 1016 N N . ALA A 1 131 ? 11.577 3.538 -10.601 1.00 97.25 131 ALA A N 1
ATOM 1017 C CA . ALA A 1 131 ? 10.122 3.497 -10.564 1.00 97.25 131 ALA A CA 1
ATOM 1018 C C . ALA A 1 131 ? 9.605 2.724 -9.342 1.00 97.25 131 ALA A C 1
ATOM 1020 O O . ALA A 1 131 ? 10.034 1.604 -9.074 1.00 97.25 131 ALA A O 1
ATOM 1021 N N . CYS A 1 132 ? 8.629 3.283 -8.622 1.00 97.69 132 CYS A N 1
ATOM 1022 C CA . CYS A 1 132 ? 7.922 2.576 -7.551 1.00 97.69 132 CYS A CA 1
ATOM 1023 C C . CYS A 1 132 ? 6.428 2.477 -7.864 1.00 97.69 132 CYS A C 1
ATOM 1025 O O . CYS A 1 132 ? 5.726 3.486 -7.925 1.00 97.69 132 CYS A O 1
ATOM 1027 N N . ILE A 1 133 ? 5.943 1.251 -8.030 1.00 98.38 133 ILE A N 1
ATOM 1028 C CA . ILE A 1 133 ? 4.543 0.923 -8.289 1.00 98.38 133 ILE A CA 1
ATOM 1029 C C . ILE A 1 133 ? 3.787 0.908 -6.955 1.00 98.38 133 ILE A C 1
ATOM 1031 O O . ILE A 1 133 ? 4.165 0.177 -6.042 1.00 98.38 133 ILE A O 1
ATOM 1035 N N . GLY A 1 134 ? 2.722 1.700 -6.834 1.00 96.31 134 GLY A N 1
ATOM 1036 C CA . GLY A 1 134 ? 1.922 1.849 -5.618 1.00 96.31 134 GLY A CA 1
ATOM 1037 C C . GLY A 1 134 ? 0.419 1.696 -5.857 1.00 96.31 134 GLY A C 1
ATOM 1038 O O . GLY A 1 134 ? -0.089 1.924 -6.952 1.00 96.31 134 GLY A O 1
ATOM 1039 N N . GLY A 1 135 ? -0.311 1.315 -4.805 1.00 93.88 135 GLY A N 1
ATOM 1040 C CA . GLY A 1 135 ? -1.757 1.035 -4.847 1.00 93.88 135 GLY A CA 1
ATOM 1041 C C . GLY A 1 135 ? -2.653 2.248 -4.618 1.00 93.88 135 GLY A C 1
ATOM 1042 O O . GLY A 1 135 ? -3.768 2.094 -4.140 1.00 93.88 135 GLY A O 1
ATOM 1043 N N . ALA A 1 136 ? -2.160 3.458 -4.876 1.00 91.38 136 ALA A N 1
ATOM 1044 C CA . ALA A 1 136 ? -2.931 4.672 -4.644 1.00 91.38 136 ALA A CA 1
ATOM 1045 C C . ALA A 1 136 ? -4.050 4.832 -5.685 1.00 91.38 136 ALA A C 1
ATOM 1047 O O . ALA A 1 136 ? -3.796 4.732 -6.885 1.00 91.38 136 ALA A O 1
ATOM 1048 N N . ARG A 1 137 ? -5.262 5.163 -5.226 1.00 93.31 137 ARG A N 1
ATOM 1049 C CA . ARG A 1 137 ? -6.427 5.428 -6.089 1.00 93.31 137 ARG A CA 1
ATOM 1050 C C . ARG A 1 137 ? -6.902 6.877 -5.984 1.00 93.31 137 ARG A C 1
ATOM 1052 O O . ARG A 1 137 ? -6.658 7.542 -4.969 1.00 93.31 137 ARG A O 1
ATOM 1059 N N . ARG A 1 138 ? -7.549 7.385 -7.041 1.00 89.44 138 ARG A N 1
ATOM 1060 C CA . ARG A 1 138 ? -8.070 8.768 -7.105 1.00 89.44 138 ARG A CA 1
ATOM 1061 C C . ARG A 1 138 ? -9.290 8.985 -6.212 1.00 89.44 138 ARG A C 1
ATOM 1063 O O . ARG A 1 138 ? -9.467 10.094 -5.713 1.00 89.44 138 ARG A O 1
ATOM 1070 N N . ASP A 1 139 ? -10.114 7.957 -6.018 1.00 84.94 139 ASP A N 1
ATOM 1071 C CA . ASP A 1 139 ? -11.351 8.021 -5.227 1.00 84.94 139 ASP A CA 1
ATOM 1072 C C . ASP A 1 139 ? -11.105 7.998 -3.708 1.00 84.94 139 ASP A C 1
ATOM 1074 O O . ASP A 1 139 ? -11.953 8.461 -2.947 1.00 84.94 139 ASP A O 1
ATOM 1078 N N . GLU A 1 140 ? -9.941 7.507 -3.263 1.00 78.44 140 GLU A N 1
ATOM 1079 C CA . GLU A 1 140 ? -9.615 7.362 -1.837 1.00 78.44 140 GLU A CA 1
ATOM 1080 C C . GLU A 1 140 ? -9.703 8.679 -1.060 1.00 78.44 140 GLU A C 1
ATOM 1082 O O . GLU A 1 140 ? -10.107 8.690 0.107 1.00 78.44 140 GLU A O 1
ATOM 1087 N N . GLU A 1 141 ? -9.304 9.790 -1.687 1.00 72.06 141 GLU A N 1
ATOM 1088 C CA . GLU A 1 141 ? -9.267 11.101 -1.048 1.00 72.06 141 GLU A CA 1
ATOM 1089 C C . GLU A 1 141 ? -9.227 12.248 -2.071 1.00 72.06 141 GLU A C 1
ATOM 1091 O O . GLU A 1 141 ? -8.553 12.173 -3.100 1.00 72.06 141 GLU A O 1
ATOM 1096 N N . LYS A 1 142 ? -9.871 13.378 -1.748 1.00 70.38 142 LYS A N 1
ATOM 1097 C CA . LYS A 1 142 ? -9.976 14.561 -2.625 1.00 70.38 142 LYS A CA 1
ATOM 1098 C C . LYS A 1 142 ? -8.632 15.059 -3.170 1.00 70.38 142 LYS A C 1
ATOM 1100 O O . LYS A 1 142 ? -8.551 15.449 -4.333 1.00 70.38 142 LYS A O 1
ATOM 1105 N N . ALA A 1 143 ? -7.566 15.021 -2.366 1.00 69.31 143 ALA A N 1
ATOM 1106 C CA . ALA A 1 143 ? -6.236 15.483 -2.774 1.00 69.31 143 ALA A CA 1
ATOM 1107 C C . ALA A 1 143 ? -5.605 14.627 -3.891 1.00 69.31 143 ALA A C 1
ATOM 1109 O O . ALA A 1 143 ? -4.647 15.059 -4.539 1.00 69.31 143 ALA A O 1
ATOM 1110 N N . ARG A 1 144 ? -6.116 13.414 -4.130 1.00 73.50 144 ARG A N 1
ATOM 1111 C CA . ARG A 1 144 ? -5.653 12.502 -5.182 1.00 73.50 144 ARG A CA 1
ATOM 1112 C C . ARG A 1 144 ? -6.480 12.560 -6.457 1.00 73.50 144 ARG A C 1
ATOM 1114 O O . ARG A 1 144 ? -6.045 12.017 -7.462 1.00 73.50 144 ARG A O 1
ATOM 1121 N N . ALA A 1 145 ? -7.590 13.294 -6.475 1.00 72.75 145 ALA A N 1
ATOM 1122 C CA . ALA A 1 145 ? -8.439 13.420 -7.661 1.00 72.75 145 ALA A CA 1
ATOM 1123 C C . ALA A 1 145 ? -7.702 13.977 -8.899 1.00 72.75 145 ALA A C 1
ATOM 1125 O O . ALA A 1 145 ? -8.126 13.748 -10.026 1.00 72.75 145 ALA A O 1
ATOM 1126 N N . LYS A 1 146 ? -6.595 14.707 -8.695 1.00 77.62 146 LYS A N 1
ATOM 1127 C CA . LYS A 1 146 ? -5.739 15.260 -9.762 1.00 77.62 146 LYS A CA 1
ATOM 1128 C C . LYS A 1 146 ? -4.419 14.499 -9.939 1.00 77.62 146 LYS A C 1
ATOM 1130 O O . LYS A 1 146 ? -3.528 14.997 -10.623 1.00 77.62 146 LYS A O 1
ATOM 1135 N N . GLU A 1 147 ? -4.257 13.351 -9.282 1.00 80.44 147 GLU A N 1
ATOM 1136 C CA . GLU A 1 147 ? -3.043 12.543 -9.393 1.00 80.44 147 GLU A CA 1
ATOM 1137 C C . GLU A 1 147 ? -2.959 11.893 -10.779 1.00 80.44 147 GLU A C 1
ATOM 1139 O O . GLU A 1 147 ? -3.962 11.456 -11.355 1.00 80.44 147 GLU A O 1
ATOM 1144 N N . ARG A 1 148 ? -1.743 11.843 -11.314 1.00 89.81 148 ARG A N 1
ATOM 1145 C CA . ARG A 1 148 ? -1.413 11.160 -12.568 1.00 89.81 148 ARG A CA 1
ATOM 1146 C C . ARG A 1 148 ? -1.131 9.685 -12.308 1.00 89.81 148 ARG A C 1
ATOM 1148 O O . ARG A 1 148 ? -0.884 9.313 -11.166 1.00 89.81 148 ARG A O 1
ATOM 1155 N N . ILE A 1 149 ? -1.173 8.854 -13.344 1.00 93.94 149 ILE A N 1
ATOM 1156 C CA . ILE A 1 149 ? -0.732 7.458 -13.230 1.00 93.94 149 ILE A CA 1
ATOM 1157 C C . ILE A 1 149 ? 0.780 7.429 -12.992 1.00 93.94 149 ILE A C 1
ATOM 1159 O O . ILE A 1 149 ? 1.229 6.702 -12.114 1.00 93.94 149 ILE A O 1
ATOM 1163 N N . PHE A 1 150 ? 1.539 8.257 -13.712 1.00 94.88 150 PHE A N 1
ATOM 1164 C CA . PHE A 1 150 ? 2.981 8.440 -13.586 1.00 94.88 150 PHE A CA 1
ATOM 1165 C C . PHE A 1 150 ? 3.279 9.796 -12.937 1.00 94.88 150 PHE A C 1
ATOM 1167 O O . PHE A 1 150 ? 3.093 10.858 -13.536 1.00 94.88 150 PHE A O 1
ATOM 1174 N N . SER A 1 151 ? 3.746 9.756 -11.691 1.00 92.94 151 SER A N 1
ATOM 1175 C CA . SER A 1 151 ? 4.058 10.931 -10.876 1.00 92.94 151 SER A CA 1
ATOM 1176 C C . SER A 1 151 ? 5.575 11.056 -10.708 1.00 92.94 151 SER A C 1
ATOM 1178 O O . SER A 1 151 ? 6.207 10.245 -10.028 1.00 92.94 151 SER A O 1
ATOM 1180 N N . PHE A 1 152 ? 6.171 12.052 -11.367 1.00 92.62 152 PHE A N 1
ATOM 1181 C CA . PHE A 1 152 ? 7.626 12.238 -11.437 1.00 92.62 152 PHE A CA 1
ATOM 1182 C C . PHE A 1 152 ? 8.168 12.912 -10.177 1.00 92.62 152 PHE A C 1
ATOM 1184 O O . PHE A 1 152 ? 7.542 13.840 -9.649 1.00 92.62 152 PHE A O 1
ATOM 1191 N N . ARG A 1 153 ? 9.341 12.453 -9.732 1.00 91.81 153 ARG A N 1
ATOM 1192 C CA . ARG A 1 153 ? 10.091 12.962 -8.583 1.00 91.81 153 ARG A CA 1
ATOM 1193 C C . ARG A 1 153 ? 11.488 13.385 -9.025 1.00 91.81 153 ARG A C 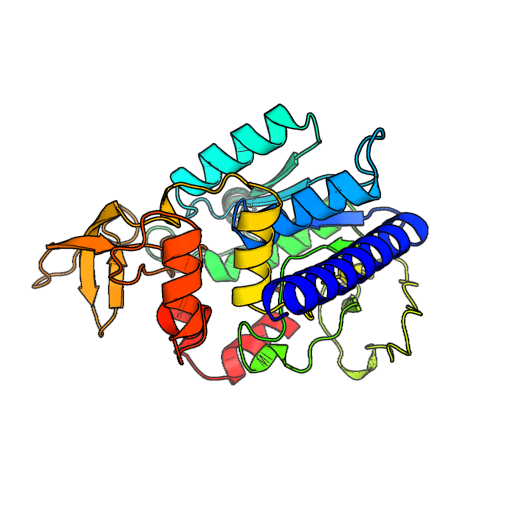1
ATOM 1195 O O . ARG A 1 153 ? 12.104 12.709 -9.848 1.00 91.81 153 ARG A O 1
ATOM 1202 N N . ASP A 1 154 ? 11.976 14.482 -8.460 1.00 87.88 154 ASP A N 1
ATOM 1203 C CA . ASP A 1 154 ? 13.360 14.909 -8.668 1.00 87.88 154 ASP A CA 1
ATOM 1204 C C . ASP A 1 154 ? 14.364 14.003 -7.923 1.00 87.88 154 ASP A C 1
ATOM 1206 O O . ASP A 1 154 ? 13.986 13.030 -7.262 1.00 87.88 154 ASP A O 1
ATOM 1210 N N . GLU A 1 155 ? 15.656 14.327 -8.021 1.00 86.38 155 GLU A N 1
ATOM 1211 C CA . GLU A 1 155 ? 16.750 13.581 -7.380 1.00 86.38 155 GLU A CA 1
ATOM 1212 C C . GLU A 1 155 ? 16.670 13.520 -5.844 1.00 86.38 155 GLU A C 1
ATOM 1214 O O . GLU A 1 155 ? 17.244 12.626 -5.223 1.00 86.38 155 GLU A O 1
ATOM 1219 N N . PHE A 1 156 ? 15.923 14.437 -5.223 1.00 83.50 156 PHE A N 1
ATOM 1220 C CA . PHE A 1 156 ? 15.677 14.467 -3.781 1.00 83.50 156 PHE A CA 1
ATOM 1221 C C . PHE A 1 156 ? 14.341 13.812 -3.402 1.00 83.50 156 PHE A C 1
ATOM 1223 O O . PHE A 1 156 ? 13.983 13.769 -2.223 1.00 83.50 156 PHE A O 1
ATOM 1230 N N . GLY A 1 157 ? 13.592 13.301 -4.383 1.00 79.81 157 GLY A N 1
ATOM 1231 C CA . GLY A 1 157 ? 12.278 12.698 -4.190 1.00 79.81 157 GLY A CA 1
ATOM 1232 C C . GLY A 1 157 ? 11.128 13.701 -4.086 1.00 79.81 157 GLY A C 1
ATOM 1233 O O . GLY A 1 157 ? 10.004 13.305 -3.759 1.00 79.81 157 GLY A O 1
ATOM 1234 N N . ALA A 1 158 ? 11.372 14.986 -4.349 1.00 83.06 158 ALA A N 1
ATOM 1235 C CA . ALA A 1 158 ? 10.353 16.018 -4.271 1.00 83.06 158 ALA A CA 1
ATOM 1236 C C . ALA A 1 158 ? 9.486 16.054 -5.536 1.00 83.06 158 ALA A C 1
ATOM 1238 O O . ALA A 1 158 ? 9.865 15.619 -6.623 1.00 83.06 158 ALA A O 1
ATOM 1239 N N . TRP A 1 159 ? 8.269 16.571 -5.373 1.00 85.81 159 TRP A N 1
ATOM 1240 C CA . TRP A 1 159 ? 7.283 16.678 -6.445 1.00 85.81 159 TRP A CA 1
ATOM 1241 C C . TRP A 1 159 ? 7.217 18.092 -7.015 1.00 85.81 159 TRP A C 1
ATOM 1243 O O . TRP A 1 159 ? 6.892 19.033 -6.281 1.00 85.81 159 TRP A O 1
ATOM 1253 N N . ASP A 1 160 ? 7.420 18.228 -8.326 1.00 82.25 160 ASP A N 1
ATOM 1254 C CA . ASP A 1 160 ? 7.205 19.479 -9.057 1.00 82.25 160 ASP A CA 1
ATOM 1255 C C . ASP A 1 160 ? 5.995 19.359 -10.006 1.00 82.25 160 ASP A C 1
ATOM 1257 O O . ASP A 1 160 ? 6.036 18.550 -10.940 1.00 82.25 160 ASP A O 1
ATOM 1261 N N . PRO A 1 161 ? 4.932 20.175 -9.835 1.00 83.56 161 PRO A N 1
ATOM 1262 C CA . PRO A 1 161 ? 3.797 20.202 -10.754 1.00 83.56 161 PRO A CA 1
ATOM 1263 C C . PRO A 1 161 ? 4.175 20.473 -12.218 1.00 83.56 161 PRO A C 1
ATOM 1265 O O . PRO A 1 161 ? 3.484 19.990 -13.115 1.00 83.56 161 PRO A O 1
ATOM 1268 N N . LYS A 1 162 ? 5.237 21.248 -12.481 1.00 85.19 162 LYS A N 1
ATOM 1269 C CA . LYS A 1 162 ? 5.669 21.605 -13.845 1.00 85.19 162 LYS A CA 1
ATOM 1270 C C . LYS A 1 162 ? 6.418 20.478 -14.550 1.00 85.19 162 LYS A C 1
ATOM 1272 O O . LYS A 1 162 ? 6.412 20.439 -15.777 1.00 85.19 162 LYS A O 1
ATOM 1277 N N . ALA A 1 163 ? 7.027 19.571 -13.790 1.00 85.62 163 ALA A N 1
ATOM 1278 C CA . ALA A 1 163 ? 7.731 18.403 -14.316 1.00 85.62 163 ALA A CA 1
ATOM 1279 C C . ALA A 1 163 ? 6.777 17.253 -14.694 1.00 85.62 163 ALA A C 1
ATOM 1281 O O . ALA A 1 163 ? 7.186 16.280 -15.328 1.00 85.62 163 ALA A O 1
ATOM 1282 N N . GLN A 1 164 ? 5.494 17.361 -14.328 1.00 89.75 164 GLN A N 1
ATOM 1283 C CA . GLN A 1 164 ? 4.499 16.333 -14.610 1.00 89.75 164 GLN A CA 1
ATOM 1284 C C . GLN A 1 164 ? 4.082 16.336 -16.080 1.00 89.75 164 GLN A C 1
ATOM 1286 O O . GLN A 1 164 ? 3.839 17.382 -16.684 1.00 89.75 164 GLN A O 1
ATOM 1291 N N . ARG A 1 165 ? 3.942 15.141 -16.651 1.00 90.50 165 ARG A N 1
ATOM 1292 C CA . ARG A 1 165 ? 3.756 14.962 -18.094 1.00 90.50 165 ARG A CA 1
ATOM 1293 C C . ARG A 1 165 ? 2.294 14.680 -18.436 1.00 90.50 165 ARG A C 1
ATOM 1295 O O . ARG A 1 165 ? 1.620 13.997 -17.666 1.00 90.50 165 ARG A O 1
ATOM 1302 N N . PRO A 1 166 ? 1.772 15.197 -19.563 1.00 89.44 166 PRO A N 1
ATOM 1303 C CA . PRO A 1 166 ? 0.477 14.775 -20.082 1.00 89.44 166 PRO A CA 1
ATOM 1304 C C . PRO A 1 166 ? 0.450 13.264 -20.346 1.00 89.44 166 PRO A C 1
ATOM 1306 O O . PRO A 1 166 ? 1.404 12.719 -20.894 1.00 89.44 166 PRO A O 1
ATOM 1309 N N . GLU A 1 167 ? -0.655 12.620 -19.980 1.00 89.50 167 GLU A N 1
ATOM 1310 C CA . GLU A 1 167 ? -0.935 11.203 -20.234 1.00 89.50 167 GLU A CA 1
ATOM 1311 C C . GLU A 1 167 ? -2.054 11.182 -21.277 1.00 89.50 167 GLU A C 1
ATOM 1313 O O . GLU A 1 167 ? -3.178 11.591 -20.977 1.00 89.50 167 GLU A O 1
ATOM 1318 N N . LEU A 1 168 ? -1.724 10.860 -22.528 1.00 89.88 168 LEU A N 1
ATOM 1319 C CA . LEU A 1 168 ? -2.671 10.898 -23.644 1.00 89.88 168 LEU A CA 1
ATOM 1320 C C . LEU A 1 168 ? -2.934 9.466 -24.109 1.00 89.88 168 LEU A C 1
ATOM 1322 O O . LEU A 1 168 ? -1.996 8.787 -24.522 1.00 89.88 168 LEU A O 1
ATOM 1326 N N . TRP A 1 169 ? -4.201 9.037 -24.082 1.00 90.69 169 TRP A N 1
ATOM 1327 C CA . TRP A 1 169 ? -4.583 7.633 -24.303 1.00 90.69 169 TRP A CA 1
ATOM 1328 C C . TRP A 1 169 ? -3.827 6.704 -23.337 1.00 90.69 169 TRP A C 1
ATOM 1330 O O . TRP A 1 169 ? -3.641 7.058 -22.175 1.00 90.69 169 TRP A O 1
ATOM 1340 N N . ASP A 1 170 ? -3.355 5.565 -23.839 1.00 88.88 170 ASP A N 1
ATOM 1341 C CA . ASP A 1 170 ? -2.546 4.584 -23.113 1.00 88.88 170 ASP A CA 1
ATOM 1342 C C . ASP A 1 170 ? -1.047 4.728 -23.450 1.00 88.88 170 ASP A C 1
ATOM 1344 O O . ASP A 1 170 ? -0.292 3.753 -23.428 1.00 88.88 170 ASP A O 1
ATOM 1348 N N . LEU A 1 171 ? -0.624 5.944 -23.831 1.00 90.12 171 LEU A N 1
ATOM 1349 C CA . LEU A 1 171 ? 0.762 6.291 -24.151 1.00 90.12 171 LEU A CA 1
ATOM 1350 C C . LEU A 1 171 ? 1.386 7.074 -22.996 1.00 90.12 171 LEU A C 1
ATOM 1352 O O . LEU A 1 171 ? 0.971 8.196 -22.681 1.00 90.12 171 LEU A O 1
ATOM 1356 N N . TYR A 1 172 ? 2.437 6.507 -22.409 1.00 91.75 172 TYR A N 1
ATOM 1357 C CA . TYR A 1 172 ? 3.113 7.074 -21.248 1.00 91.75 172 TYR A CA 1
ATOM 1358 C C . TYR A 1 172 ? 4.554 7.458 -21.588 1.00 91.75 172 TYR A C 1
ATOM 1360 O O . TYR A 1 172 ? 5.287 6.709 -22.223 1.00 91.75 172 TYR A O 1
ATOM 1368 N N . ASN A 1 173 ? 4.983 8.647 -21.159 1.00 91.44 173 ASN A N 1
ATOM 1369 C CA . ASN A 1 173 ? 6.384 9.054 -21.261 1.00 91.44 173 ASN A CA 1
ATOM 1370 C C . ASN A 1 173 ? 7.086 8.799 -19.928 1.00 91.44 173 ASN A C 1
ATOM 1372 O O . ASN A 1 173 ? 7.064 9.666 -19.058 1.00 91.44 173 ASN A O 1
ATOM 1376 N N . THR A 1 174 ? 7.732 7.646 -19.806 1.00 91.25 174 THR A N 1
ATOM 1377 C CA . THR A 1 174 ? 8.345 7.095 -18.584 1.00 91.25 174 THR A CA 1
ATOM 1378 C C . THR A 1 174 ? 9.811 7.488 -18.373 1.00 91.25 174 THR A C 1
ATOM 1380 O O . THR A 1 174 ? 10.398 7.142 -17.355 1.00 91.25 174 THR A O 1
ATOM 1383 N N . ARG A 1 175 ? 10.423 8.238 -19.300 1.00 88.81 175 ARG A N 1
ATOM 1384 C CA . ARG A 1 175 ? 11.861 8.562 -19.252 1.00 88.81 175 ARG A CA 1
ATOM 1385 C C . ARG A 1 175 ? 12.230 9.343 -17.992 1.00 88.81 175 ARG A C 1
ATOM 1387 O O . ARG A 1 175 ? 11.704 10.434 -17.800 1.00 88.81 175 ARG A O 1
ATOM 1394 N N . VAL A 1 176 ? 13.170 8.865 -17.194 1.00 89.69 176 VAL A N 1
ATOM 1395 C CA . VAL A 1 176 ? 13.690 9.584 -16.017 1.00 89.69 176 VAL A CA 1
ATOM 1396 C C . VAL A 1 176 ? 15.166 9.921 -16.213 1.00 89.69 176 VAL A C 1
ATOM 1398 O O . VAL A 1 176 ? 15.895 9.176 -16.873 1.00 89.69 176 VAL A O 1
ATOM 1401 N N . HIS A 1 177 ? 15.613 11.067 -15.700 1.00 88.62 177 HIS A N 1
ATOM 1402 C CA . HIS A 1 177 ? 17.038 11.392 -15.685 1.00 88.62 177 HIS A CA 1
ATOM 1403 C C . HIS A 1 177 ? 17.765 10.606 -14.582 1.00 88.62 177 HIS A C 1
ATOM 1405 O O . HIS A 1 177 ? 17.137 10.174 -13.616 1.00 88.62 177 HIS A O 1
ATOM 1411 N N . PRO A 1 178 ? 19.093 10.405 -14.682 1.00 86.56 178 PRO A N 1
ATOM 1412 C CA . PRO A 1 178 ? 19.854 9.774 -13.608 1.00 86.56 178 PRO A CA 1
ATOM 1413 C C . PRO A 1 178 ? 19.629 10.482 -12.264 1.00 86.56 178 PRO A C 1
ATOM 1415 O O . PRO A 1 178 ? 19.848 11.684 -12.163 1.00 86.56 178 PRO A O 1
ATOM 1418 N N . GLY A 1 179 ? 19.207 9.726 -11.248 1.00 84.56 179 GLY A N 1
ATOM 1419 C CA . GLY A 1 179 ? 18.883 10.240 -9.912 1.00 84.56 179 GLY A CA 1
ATOM 1420 C C . GLY A 1 179 ? 17.395 10.531 -9.701 1.00 84.56 179 GLY A C 1
ATOM 1421 O O . GLY A 1 179 ? 16.915 10.403 -8.578 1.00 84.56 179 GLY A O 1
ATOM 1422 N N . GLU A 1 180 ? 16.645 10.836 -10.761 1.00 91.75 180 GLU A N 1
ATOM 1423 C CA . GLU A 1 180 ? 15.188 10.969 -10.692 1.00 91.75 180 GLU A CA 1
ATOM 1424 C C . GLU A 1 180 ? 14.515 9.603 -10.546 1.00 91.75 180 GLU A C 1
ATOM 1426 O O . GLU A 1 180 ? 15.060 8.555 -10.901 1.00 91.75 180 GLU A O 1
ATOM 1431 N N . ASN A 1 181 ? 13.287 9.622 -10.041 1.00 93.88 181 ASN A N 1
ATOM 1432 C CA . ASN A 1 181 ? 12.441 8.442 -9.980 1.00 93.88 181 ASN A CA 1
ATOM 1433 C C . ASN A 1 181 ? 10.981 8.821 -10.221 1.00 93.88 181 ASN A C 1
ATOM 1435 O O . ASN A 1 181 ? 10.600 9.991 -10.203 1.00 93.88 181 ASN A O 1
ATOM 1439 N N . MET A 1 182 ? 10.134 7.824 -10.433 1.00 95.06 182 MET A N 1
ATOM 1440 C CA . MET A 1 182 ? 8.696 8.027 -10.568 1.00 95.06 182 MET A CA 1
ATOM 1441 C C . MET A 1 182 ? 7.901 7.124 -9.634 1.00 95.06 182 MET A C 1
ATOM 1443 O O . MET A 1 182 ? 8.352 6.074 -9.172 1.00 95.06 182 MET A O 1
ATOM 1447 N N . ARG A 1 183 ? 6.681 7.558 -9.345 1.00 95.62 183 ARG A N 1
ATOM 1448 C CA . ARG A 1 183 ? 5.658 6.788 -8.642 1.00 95.62 183 ARG A CA 1
ATOM 1449 C C . ARG A 1 183 ? 4.593 6.427 -9.654 1.00 95.62 183 ARG A C 1
ATOM 1451 O O . ARG A 1 183 ? 4.144 7.303 -10.390 1.00 95.62 183 ARG A O 1
ATOM 1458 N N . VAL A 1 184 ? 4.234 5.153 -9.713 1.00 97.25 184 VAL A N 1
ATOM 1459 C CA . VAL A 1 184 ? 3.313 4.642 -10.726 1.00 97.25 184 VAL A CA 1
ATOM 1460 C C . VAL A 1 184 ? 2.110 4.009 -10.054 1.00 97.25 184 VAL A C 1
ATOM 1462 O O . VAL A 1 184 ? 2.272 3.192 -9.151 1.00 97.25 184 VAL A O 1
ATOM 1465 N N . PHE A 1 185 ? 0.905 4.365 -10.489 1.00 97.25 185 PHE A N 1
ATOM 1466 C CA . PHE A 1 185 ? -0.342 3.954 -9.845 1.00 97.25 185 PHE A CA 1
ATOM 1467 C C . PHE A 1 185 ? -1.256 3.201 -10.828 1.00 97.25 185 PHE A C 1
ATOM 1469 O O . PHE A 1 185 ? -2.198 3.791 -11.357 1.00 97.25 185 PHE A O 1
ATOM 1476 N N . PRO A 1 186 ? -1.020 1.896 -11.084 1.00 97.75 186 PRO A N 1
ATOM 1477 C CA . PRO A 1 186 ? -1.768 1.133 -12.091 1.00 97.75 186 PRO A CA 1
ATOM 1478 C C . PRO A 1 186 ? -3.274 1.062 -11.839 1.00 97.75 186 PRO A C 1
ATOM 1480 O O . PRO A 1 186 ? -4.052 0.910 -12.771 1.00 97.75 186 PRO A O 1
ATOM 1483 N N . ILE A 1 187 ? -3.688 1.180 -10.577 1.00 97.25 187 ILE A N 1
ATOM 1484 C CA . ILE A 1 187 ? -5.096 1.116 -10.182 1.00 97.25 187 ILE A CA 1
ATOM 1485 C C . ILE A 1 187 ? -5.700 2.500 -9.919 1.00 97.25 187 ILE A C 1
ATOM 1487 O O . ILE A 1 187 ? -6.744 2.601 -9.290 1.00 97.25 187 ILE A O 1
ATOM 1491 N N . SER A 1 188 ? -5.077 3.584 -10.397 1.00 95.25 188 SER A N 1
ATOM 1492 C CA . SER A 1 188 ? -5.515 4.964 -10.116 1.00 95.25 188 SER A CA 1
ATOM 1493 C C . SER A 1 188 ? -6.999 5.218 -10.440 1.00 95.25 188 SER A C 1
ATOM 1495 O O . SER A 1 188 ? -7.663 5.982 -9.735 1.00 95.25 188 SER A O 1
ATOM 1497 N N . ASN A 1 189 ? -7.511 4.551 -11.482 1.00 94.62 189 ASN A N 1
ATOM 1498 C CA . ASN A 1 189 ? -8.890 4.641 -11.974 1.00 94.62 189 ASN A CA 1
ATOM 1499 C C . ASN A 1 189 ? -9.893 3.708 -11.278 1.00 94.62 189 ASN A C 1
ATOM 1501 O O . ASN A 1 189 ? -11.075 3.740 -11.608 1.00 94.62 189 ASN A O 1
ATOM 1505 N N . TRP A 1 190 ? -9.443 2.879 -10.341 1.00 96.06 190 TRP A N 1
ATOM 1506 C CA . TRP A 1 190 ? -10.296 1.926 -9.643 1.00 96.06 190 TRP A CA 1
ATOM 1507 C C . TRP A 1 190 ? -10.974 2.606 -8.458 1.00 96.06 190 TRP A C 1
ATOM 1509 O O . TRP A 1 190 ? -10.359 3.414 -7.763 1.00 96.06 190 TRP A O 1
ATOM 1519 N N . THR A 1 191 ? -12.225 2.246 -8.194 1.00 93.88 191 THR A N 1
ATOM 1520 C CA . THR A 1 191 ? -12.941 2.632 -6.973 1.00 93.88 191 THR A CA 1
ATOM 1521 C C . THR A 1 191 ? -12.779 1.588 -5.870 1.00 93.88 191 THR A C 1
ATOM 1523 O O . THR A 1 191 ? -12.343 0.462 -6.116 1.00 93.88 191 THR A O 1
ATOM 1526 N N . GLU A 1 192 ? -13.173 1.927 -4.639 1.00 92.88 192 GLU A N 1
ATOM 1527 C CA . GLU A 1 192 ? -13.172 0.954 -3.534 1.00 92.88 192 GLU A CA 1
ATOM 1528 C C . GLU A 1 192 ? -14.071 -0.248 -3.862 1.00 92.88 192 GLU A C 1
ATOM 1530 O O . GLU A 1 192 ? -13.731 -1.391 -3.552 1.00 92.88 192 GLU A O 1
ATOM 1535 N N . LEU A 1 193 ? -15.197 0.001 -4.536 1.00 93.56 193 LEU A N 1
ATOM 1536 C CA . LEU A 1 193 ? -16.111 -1.049 -4.965 1.00 93.56 193 LEU A CA 1
ATOM 1537 C C . LEU A 1 193 ? -15.476 -1.950 -6.033 1.00 93.56 193 LEU A C 1
ATOM 1539 O O . LEU A 1 193 ? -15.607 -3.167 -5.927 1.00 93.56 193 LEU A O 1
ATOM 1543 N N . ASP A 1 194 ? -14.748 -1.386 -7.002 1.00 95.94 194 ASP A N 1
ATOM 1544 C CA . ASP A 1 194 ? -14.037 -2.170 -8.024 1.00 95.94 194 ASP A CA 1
ATOM 1545 C C . ASP A 1 194 ? -12.987 -3.087 -7.386 1.00 95.94 194 ASP A C 1
ATOM 1547 O O . ASP A 1 194 ? -12.903 -4.267 -7.724 1.00 95.94 194 ASP A O 1
ATOM 1551 N N . VAL A 1 195 ? -12.226 -2.571 -6.411 1.00 96.94 195 VAL A N 1
ATOM 1552 C CA . VAL A 1 195 ? -11.231 -3.346 -5.652 1.00 96.94 195 VAL A CA 1
ATOM 1553 C C . VAL A 1 195 ? -11.888 -4.540 -4.959 1.00 96.94 195 VAL A C 1
ATOM 1555 O O . VAL A 1 195 ? -11.436 -5.673 -5.137 1.00 96.94 195 VAL A O 1
ATOM 1558 N N . TRP A 1 196 ? -12.980 -4.326 -4.219 1.00 96.69 196 TRP A N 1
ATOM 1559 C CA . TRP A 1 196 ? -13.686 -5.413 -3.532 1.00 96.69 196 TRP A CA 1
ATOM 1560 C C . TRP A 1 196 ? -14.319 -6.423 -4.490 1.00 96.69 196 TRP A C 1
ATOM 1562 O O . TRP A 1 196 ? -14.225 -7.630 -4.265 1.00 96.69 196 TRP A O 1
ATOM 1572 N N . GLN A 1 197 ? -14.928 -5.957 -5.578 1.00 96.06 197 GLN A N 1
ATOM 1573 C CA . GLN A 1 197 ? -15.504 -6.841 -6.591 1.00 96.06 197 GLN A CA 1
ATOM 1574 C C . GLN A 1 197 ? -14.433 -7.672 -7.301 1.00 96.06 197 GLN A C 1
ATOM 1576 O O . GLN A 1 197 ? -14.657 -8.846 -7.594 1.00 96.06 197 GLN A O 1
ATOM 1581 N N . TYR A 1 198 ? -13.253 -7.100 -7.533 1.00 97.69 198 TYR A N 1
ATOM 1582 C CA . TYR A 1 198 ? -12.120 -7.824 -8.090 1.00 97.69 198 TYR A CA 1
ATOM 1583 C C . TYR A 1 198 ? -11.556 -8.855 -7.105 1.00 97.69 198 TYR A C 1
ATOM 1585 O O . TYR A 1 198 ? -11.282 -9.987 -7.500 1.00 97.69 198 TYR A O 1
ATOM 1593 N N . ILE A 1 199 ? -11.458 -8.515 -5.813 1.00 97.81 199 ILE A N 1
ATOM 1594 C CA . ILE A 1 199 ? -11.114 -9.466 -4.742 1.00 97.81 199 ILE A CA 1
ATOM 1595 C C . ILE A 1 199 ? -12.086 -10.652 -4.737 1.00 97.81 199 ILE A C 1
ATOM 1597 O O . ILE A 1 199 ? -11.638 -11.797 -4.672 1.00 97.81 199 ILE A O 1
ATOM 1601 N N . ALA A 1 200 ? -13.393 -10.398 -4.860 1.00 97.00 200 ALA A N 1
ATOM 1602 C CA . ALA A 1 200 ? -14.405 -11.451 -4.952 1.00 97.00 200 ALA A CA 1
ATOM 1603 C C . ALA A 1 200 ? -14.216 -12.320 -6.204 1.00 97.00 200 ALA A C 1
ATOM 1605 O O . ALA A 1 200 ? -14.199 -13.547 -6.111 1.00 97.00 200 ALA A O 1
ATOM 1606 N N . ARG A 1 201 ? -14.038 -11.683 -7.371 1.00 96.69 201 ARG A N 1
ATOM 1607 C CA . ARG A 1 201 ? -13.865 -12.358 -8.666 1.00 96.69 201 ARG A CA 1
ATOM 1608 C C . ARG A 1 201 ? -12.659 -13.289 -8.675 1.00 96.69 201 ARG A C 1
ATOM 1610 O O . ARG A 1 201 ? -12.766 -14.427 -9.116 1.00 96.69 201 ARG A O 1
ATOM 1617 N N . GLU A 1 202 ? -11.522 -12.789 -8.210 1.00 97.38 202 GLU A N 1
ATOM 1618 C CA . GLU A 1 202 ? -10.243 -13.501 -8.223 1.00 97.38 202 GLU A CA 1
ATOM 1619 C C . GLU A 1 202 ? -10.035 -14.383 -6.984 1.00 97.38 202 GLU A C 1
ATOM 1621 O O . GLU A 1 202 ? -8.984 -15.023 -6.867 1.00 97.38 202 GLU A O 1
ATOM 1626 N N . GLN A 1 203 ? -11.017 -14.397 -6.071 1.00 97.19 203 GLN A N 1
ATOM 1627 C CA . GLN A 1 203 ? -11.011 -15.127 -4.802 1.00 97.19 203 GLN A CA 1
ATOM 1628 C C . GLN A 1 203 ? -9.739 -14.852 -3.988 1.00 97.19 203 GLN A C 1
ATOM 1630 O O . GLN A 1 203 ? -9.062 -15.768 -3.519 1.00 97.19 203 GLN A O 1
ATOM 1635 N N . LEU A 1 204 ? -9.380 -13.569 -3.866 1.00 97.25 204 LEU A N 1
ATOM 1636 C CA . LEU A 1 204 ? -8.143 -13.166 -3.201 1.00 97.25 204 LEU A CA 1
ATOM 1637 C C . LEU A 1 204 ? -8.272 -13.310 -1.687 1.00 97.25 204 LEU A C 1
ATOM 1639 O O . LEU A 1 204 ? -9.209 -12.811 -1.066 1.00 97.25 204 LEU A O 1
ATOM 1643 N N . GLU A 1 205 ? -7.278 -13.958 -1.090 1.00 97.06 205 GLU A N 1
ATOM 1644 C CA . GLU A 1 205 ? -7.101 -13.968 0.357 1.00 97.06 205 GLU A CA 1
ATOM 1645 C C . GLU A 1 205 ? -6.690 -12.570 0.840 1.00 97.06 205 GLU A C 1
ATOM 1647 O O . GLU A 1 205 ? -5.892 -11.890 0.192 1.00 97.06 205 GLU A O 1
ATOM 1652 N N . LEU A 1 206 ? -7.202 -12.164 2.000 1.00 97.50 206 LEU A N 1
ATOM 1653 C CA . LEU A 1 206 ? -6.860 -10.908 2.657 1.00 97.50 206 LEU A CA 1
ATOM 1654 C C . LEU A 1 206 ? -6.525 -11.138 4.133 1.00 97.50 206 LEU A C 1
ATOM 1656 O O . LEU A 1 206 ? -6.978 -12.129 4.715 1.00 97.50 206 LEU A O 1
ATOM 1660 N N . PRO A 1 207 ? -5.797 -10.203 4.770 1.00 97.06 207 PRO A N 1
ATOM 1661 C CA . PRO A 1 207 ? -5.630 -10.214 6.214 1.00 97.06 207 PRO A CA 1
ATOM 1662 C C . PRO A 1 207 ? -6.993 -10.244 6.940 1.00 97.06 207 PRO A C 1
ATOM 1664 O O . PRO A 1 207 ? -7.887 -9.476 6.571 1.00 97.06 207 PRO A O 1
ATOM 1667 N N . PRO A 1 208 ? -7.155 -11.050 8.009 1.00 95.94 208 PRO A N 1
ATOM 1668 C CA . PRO A 1 208 ? -8.431 -11.204 8.720 1.00 95.94 208 PRO A CA 1
ATOM 1669 C C . PRO A 1 208 ? -9.040 -9.892 9.229 1.00 95.94 208 PRO A C 1
ATOM 1671 O O . PRO A 1 208 ? -10.254 -9.770 9.329 1.00 95.94 208 PRO A O 1
ATOM 1674 N N . ILE A 1 209 ? -8.197 -8.894 9.502 1.00 96.19 209 ILE A N 1
ATOM 1675 C CA . ILE A 1 209 ? -8.572 -7.572 10.019 1.00 96.19 209 ILE A CA 1
ATOM 1676 C C . ILE A 1 209 ? -9.569 -6.805 9.123 1.00 96.19 209 ILE A C 1
ATOM 1678 O O . ILE A 1 209 ? -10.272 -5.909 9.595 1.00 96.19 209 ILE A O 1
ATOM 1682 N N . TYR A 1 210 ? -9.640 -7.149 7.833 1.00 97.06 210 TYR A N 1
ATOM 1683 C CA . TYR A 1 210 ? -10.583 -6.554 6.884 1.00 97.06 210 TYR A CA 1
ATOM 1684 C C . TYR A 1 210 ? -12.019 -7.080 7.026 1.00 97.06 210 TYR A C 1
ATOM 1686 O O . TYR A 1 210 ? -12.949 -6.428 6.548 1.00 97.06 210 TYR A O 1
ATOM 1694 N N . PHE A 1 211 ? -12.203 -8.231 7.676 1.00 97.56 211 PHE A N 1
ATOM 1695 C CA . PHE A 1 211 ? -13.503 -8.847 7.931 1.00 97.56 211 PHE A CA 1
ATOM 1696 C C . PHE A 1 211 ? -13.967 -8.536 9.354 1.00 97.56 211 PHE A C 1
ATOM 1698 O O . PHE A 1 211 ? -13.148 -8.267 10.235 1.00 97.56 211 PHE A O 1
ATOM 1705 N N . ALA A 1 212 ? -15.280 -8.562 9.580 1.00 97.75 212 ALA A N 1
ATOM 1706 C CA . ALA A 1 212 ? -15.850 -8.349 10.904 1.00 97.75 212 ALA A CA 1
ATOM 1707 C C . ALA A 1 212 ? -15.270 -9.326 11.942 1.00 97.75 212 ALA A C 1
ATOM 1709 O O . ALA A 1 212 ? -15.275 -10.542 11.749 1.00 97.75 212 ALA A O 1
ATOM 1710 N N . HIS A 1 213 ? -14.773 -8.774 13.044 1.00 97.62 213 HIS A N 1
ATOM 1711 C CA . HIS A 1 213 ? -14.222 -9.505 14.180 1.00 97.62 213 HIS A CA 1
ATOM 1712 C C . HIS A 1 213 ? -14.459 -8.726 15.474 1.00 97.62 213 HIS A C 1
ATOM 1714 O O . HIS A 1 213 ? -14.623 -7.506 15.464 1.00 97.62 213 HIS A O 1
ATOM 1720 N N . GLU A 1 214 ? -14.463 -9.423 16.607 1.00 97.56 214 GLU A N 1
ATOM 1721 C CA . GLU A 1 214 ? -14.468 -8.759 17.908 1.00 97.56 214 GLU A CA 1
ATOM 1722 C C . GLU A 1 214 ? -13.107 -8.111 18.170 1.00 97.56 214 GLU A C 1
ATOM 1724 O O . GLU A 1 214 ? -12.058 -8.746 18.033 1.00 97.56 214 GLU A O 1
ATOM 1729 N N . ARG A 1 215 ? -13.118 -6.836 18.563 1.00 96.12 215 ARG A N 1
ATOM 1730 C CA . ARG A 1 215 ? -11.912 -6.115 18.965 1.00 96.12 215 ARG A CA 1
ATOM 1731 C C . ARG A 1 215 ? -12.195 -5.230 20.165 1.00 96.12 215 ARG A C 1
ATOM 1733 O O . ARG A 1 215 ? -13.242 -4.589 20.250 1.00 96.12 215 ARG A O 1
ATOM 1740 N N . GLN A 1 216 ? -11.229 -5.171 21.076 1.00 97.62 216 GLN A N 1
ATOM 1741 C CA . GLN A 1 216 ? -11.230 -4.175 22.137 1.00 97.62 216 GLN A CA 1
ATOM 1742 C C . GLN A 1 216 ? -10.880 -2.806 21.550 1.00 97.62 216 GLN A C 1
ATOM 1744 O O . GLN A 1 216 ? -9.851 -2.641 20.887 1.00 97.62 216 GLN A O 1
ATOM 1749 N N . VAL A 1 217 ? -11.752 -1.835 21.780 1.00 97.00 217 VAL A N 1
ATOM 1750 C CA . VAL A 1 217 ? -11.659 -0.475 21.256 1.00 97.00 217 VAL A CA 1
ATOM 1751 C C . VAL A 1 217 ? -11.924 0.544 22.356 1.00 97.00 217 VAL A C 1
ATOM 1753 O O . VAL A 1 217 ? -12.563 0.256 23.367 1.00 97.00 217 VAL A O 1
ATOM 1756 N N . ILE A 1 218 ? -11.417 1.751 22.148 1.00 96.38 218 ILE A N 1
ATOM 1757 C CA . ILE A 1 218 ? -11.597 2.906 23.016 1.00 96.38 218 ILE A CA 1
ATOM 1758 C C . ILE A 1 218 ? -12.340 3.970 22.199 1.00 96.38 218 ILE A C 1
ATOM 1760 O O . ILE A 1 218 ? -11.757 4.519 21.254 1.00 96.38 218 ILE A O 1
ATOM 1764 N N . PRO A 1 219 ? -13.612 4.274 22.513 1.00 94.31 219 PRO A N 1
ATOM 1765 C CA . PRO A 1 219 ? -14.331 5.367 21.871 1.00 94.31 219 PRO A CA 1
ATOM 1766 C C . PRO A 1 219 ? -13.645 6.704 22.176 1.00 94.31 219 PRO A C 1
ATOM 1768 O O . PRO A 1 219 ? -13.640 7.176 23.312 1.00 94.31 219 PRO A O 1
ATOM 1771 N N . ARG A 1 220 ? -13.046 7.333 21.160 1.00 90.12 220 ARG A N 1
ATOM 1772 C CA . ARG A 1 220 ? -12.293 8.585 21.309 1.00 90.12 220 ARG A CA 1
ATOM 1773 C C . ARG A 1 220 ? -12.584 9.505 20.132 1.00 90.12 220 ARG A C 1
ATOM 1775 O O . ARG A 1 220 ? -12.297 9.170 18.988 1.00 90.12 220 ARG A O 1
ATOM 1782 N N . ASN A 1 221 ? -13.135 10.687 20.413 1.00 86.31 221 ASN A N 1
ATOM 1783 C CA . ASN A 1 221 ? -13.457 11.709 19.404 1.00 86.31 221 ASN A CA 1
ATOM 1784 C C . ASN A 1 221 ? -14.321 11.185 18.235 1.00 86.31 221 ASN A C 1
ATOM 1786 O O . ASN A 1 221 ? -14.100 11.553 17.085 1.00 86.31 221 ASN A O 1
ATOM 1790 N N . GLY A 1 222 ? -15.289 10.307 18.522 1.00 85.62 222 GLY A N 1
ATOM 1791 C CA . GLY A 1 222 ? -16.173 9.718 17.506 1.00 85.62 222 GLY A CA 1
ATOM 1792 C C . GLY A 1 222 ? -15.544 8.600 16.666 1.00 85.62 222 GLY A C 1
ATOM 1793 O O . GLY A 1 222 ? -16.192 8.104 15.750 1.00 85.62 222 GLY A O 1
ATOM 1794 N N . LEU A 1 223 ? -14.311 8.190 16.975 1.00 91.25 223 LEU A N 1
ATOM 1795 C CA . LEU A 1 223 ? -13.630 7.052 16.361 1.00 91.25 223 LEU A CA 1
ATOM 1796 C C . LEU A 1 223 ? -13.507 5.900 17.363 1.00 91.25 223 LEU A C 1
ATOM 1798 O O . LEU A 1 223 ? -13.466 6.113 18.576 1.00 91.25 223 LEU A O 1
ATOM 1802 N N . LEU A 1 224 ? -13.410 4.67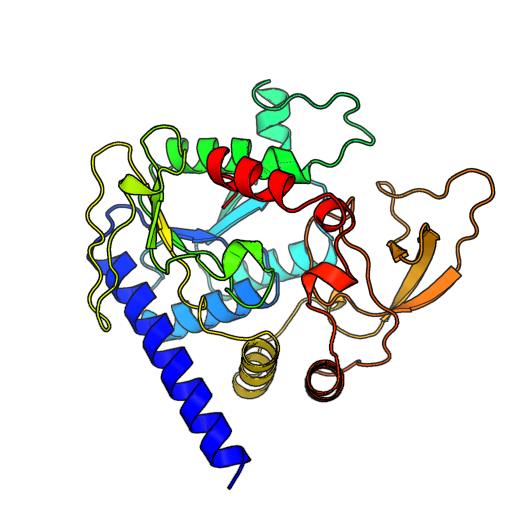8 16.845 1.00 94.31 224 LEU A N 1
ATOM 1803 C CA . LEU A 1 224 ? -13.125 3.482 17.632 1.00 94.31 224 LEU A CA 1
ATOM 1804 C C . LEU A 1 224 ? -11.618 3.236 17.586 1.00 94.31 224 LEU A C 1
ATOM 1806 O O . LEU A 1 224 ? -11.130 2.659 16.626 1.00 94.31 224 LEU A O 1
ATOM 1810 N N . VAL A 1 225 ? -10.853 3.700 18.572 1.00 95.00 225 VAL A N 1
ATOM 1811 C CA . VAL A 1 225 ? -9.393 3.500 18.576 1.00 95.00 225 VAL A CA 1
ATOM 1812 C C . VAL A 1 225 ? -9.094 2.066 19.024 1.00 95.00 225 VAL A C 1
ATOM 1814 O O . VAL A 1 225 ? -9.554 1.688 20.099 1.00 95.00 225 VAL A O 1
ATOM 1817 N N . PRO A 1 226 ? -8.347 1.245 18.264 1.00 94.75 226 PRO A N 1
ATOM 1818 C CA . PRO A 1 226 ? -8.047 -0.121 18.686 1.00 94.75 226 PRO A CA 1
ATOM 1819 C C . PRO A 1 226 ? -7.179 -0.101 19.946 1.00 94.75 226 PRO A C 1
ATOM 1821 O O . PRO A 1 226 ? -6.234 0.680 20.020 1.00 94.75 226 PRO A O 1
ATOM 1824 N N . LEU A 1 227 ? -7.468 -0.955 20.927 1.00 94.75 227 LEU A N 1
ATOM 1825 C CA . LEU A 1 227 ? -6.617 -1.104 22.106 1.00 94.75 227 LEU A CA 1
ATOM 1826 C C . LEU A 1 227 ? -5.334 -1.857 21.726 1.00 94.75 227 LEU A C 1
ATOM 1828 O O . LEU A 1 227 ? -5.396 -3.012 21.307 1.00 94.75 227 LEU A O 1
ATOM 1832 N N . THR A 1 228 ? -4.180 -1.207 21.879 1.00 92.38 228 THR A N 1
ATOM 1833 C CA . THR A 1 228 ? -2.844 -1.799 21.685 1.00 92.38 228 THR A CA 1
ATOM 1834 C C . THR A 1 228 ? -1.834 -1.131 22.620 1.00 92.38 228 THR A C 1
ATOM 1836 O O . THR A 1 228 ? -2.142 -0.097 23.216 1.00 92.38 228 THR A O 1
ATOM 1839 N N . ASP A 1 229 ? -0.606 -1.648 22.683 1.00 89.00 229 ASP A N 1
ATOM 1840 C CA . ASP A 1 229 ? 0.493 -1.010 23.424 1.00 89.00 229 ASP A CA 1
ATOM 1841 C C . ASP A 1 229 ? 0.812 0.410 22.915 1.00 89.00 229 ASP A C 1
ATOM 1843 O O . ASP A 1 229 ? 1.238 1.269 23.685 1.00 89.00 229 ASP A O 1
ATOM 1847 N N . LEU A 1 230 ? 0.562 0.684 21.628 1.00 89.00 230 LEU A N 1
ATOM 1848 C CA . LEU A 1 230 ? 0.769 1.997 20.999 1.00 89.00 230 LEU A CA 1
ATOM 1849 C C . LEU A 1 230 ? -0.418 2.949 21.193 1.00 89.00 230 LEU A C 1
ATOM 1851 O O . LEU A 1 230 ? -0.299 4.160 21.007 1.00 89.00 230 LEU A O 1
ATO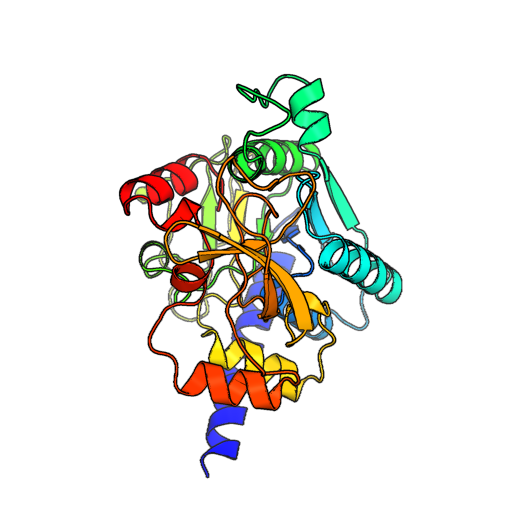M 1855 N N . THR A 1 231 ? -1.578 2.408 21.549 1.00 90.69 231 THR A N 1
ATOM 1856 C CA . THR A 1 231 ? -2.837 3.140 21.709 1.00 90.69 231 THR A CA 1
ATOM 1857 C C . THR A 1 231 ? -3.505 2.782 23.041 1.00 90.69 231 THR A C 1
ATOM 1859 O O . THR A 1 231 ? -4.643 2.303 23.053 1.00 90.69 231 THR A O 1
ATOM 1862 N N . PRO A 1 232 ? -2.829 3.025 24.183 1.00 92.19 232 PRO A N 1
ATOM 1863 C CA . PRO A 1 232 ? -3.391 2.726 25.492 1.00 92.19 232 PRO A CA 1
ATOM 1864 C C . PRO A 1 232 ? -4.593 3.637 25.817 1.00 92.19 232 PRO A C 1
ATOM 1866 O O . PRO A 1 232 ? -4.726 4.740 25.252 1.00 92.19 232 PRO A O 1
ATOM 1869 N N . PRO A 1 233 ? -5.469 3.207 26.746 1.00 92.94 233 PRO A N 1
ATOM 1870 C CA . PRO A 1 233 ? -6.539 4.046 27.264 1.00 92.94 233 PRO A CA 1
ATOM 1871 C C . PRO A 1 233 ? -5.954 5.198 28.084 1.00 92.94 233 PRO A C 1
ATOM 1873 O O . PRO A 1 233 ? -4.954 5.046 28.789 1.00 92.94 233 PRO A O 1
ATOM 1876 N N . ARG A 1 234 ? -6.577 6.370 27.980 1.00 91.25 234 ARG A N 1
ATOM 1877 C CA . ARG A 1 234 ? -6.277 7.546 28.804 1.00 91.25 234 ARG A CA 1
ATOM 1878 C C . ARG A 1 234 ? -7.144 7.534 30.059 1.00 91.25 234 ARG A C 1
ATOM 1880 O O . ARG A 1 234 ? -8.123 6.799 30.155 1.00 91.25 234 ARG A O 1
ATOM 1887 N N . GLU A 1 235 ? -6.788 8.375 31.023 1.00 91.00 235 GLU A N 1
ATOM 1888 C CA . GLU A 1 235 ? -7.576 8.539 32.244 1.00 91.00 235 GLU A CA 1
ATOM 1889 C C . GLU A 1 235 ? -9.031 8.915 31.914 1.00 91.00 235 GLU A C 1
ATOM 1891 O O . GLU A 1 235 ? -9.286 9.853 31.157 1.00 91.00 235 GLU A O 1
ATOM 1896 N N . GLY A 1 236 ? -9.980 8.151 32.461 1.00 91.06 236 GLY A N 1
ATOM 1897 C CA . GLY A 1 236 ? -11.415 8.331 32.229 1.00 91.06 236 GLY A CA 1
ATOM 1898 C C . GLY A 1 236 ? -11.970 7.668 30.962 1.00 91.06 236 GLY A C 1
ATOM 1899 O O . GLY A 1 236 ? -13.183 7.699 30.768 1.00 91.06 236 GLY A O 1
ATOM 1900 N N . GLU A 1 237 ? -11.138 7.049 30.120 1.00 94.44 237 GLU A N 1
ATOM 1901 C CA . GLU A 1 237 ? -11.608 6.290 28.957 1.00 94.44 237 GLU A CA 1
ATOM 1902 C C . GLU A 1 237 ? -11.955 4.841 29.328 1.00 94.44 237 GLU A C 1
ATOM 1904 O O . GLU A 1 237 ? -11.261 4.190 30.111 1.00 94.44 237 GLU A O 1
ATOM 1909 N N . THR A 1 238 ? -13.026 4.317 28.732 1.00 94.12 238 THR A N 1
ATOM 1910 C CA . THR A 1 238 ? -13.468 2.930 28.906 1.00 94.12 238 THR A CA 1
ATOM 1911 C C . THR A 1 238 ? -13.102 2.088 27.694 1.00 94.12 238 THR A C 1
ATOM 1913 O O . THR A 1 238 ? -13.242 2.519 26.550 1.00 94.12 238 THR A O 1
ATOM 1916 N N . VAL A 1 239 ? -12.646 0.863 27.951 1.00 97.12 239 VAL A N 1
ATOM 1917 C CA . VAL A 1 239 ? -12.425 -0.141 26.908 1.00 97.12 239 VAL A CA 1
ATOM 1918 C C . VAL A 1 239 ? -13.726 -0.902 26.682 1.00 97.12 239 VAL A C 1
ATOM 1920 O O . VAL A 1 239 ? -14.317 -1.423 27.627 1.00 97.12 239 VAL A O 1
ATOM 1923 N N . GLU A 1 240 ? -14.140 -1.007 25.426 1.00 96.69 240 GLU A N 1
ATOM 1924 C CA . GLU A 1 240 ? -15.321 -1.751 24.996 1.00 96.69 240 GLU A CA 1
ATOM 1925 C C . GLU A 1 240 ? -14.919 -2.855 24.020 1.00 96.69 240 GLU A C 1
ATOM 1927 O O . GLU A 1 240 ? -13.972 -2.697 23.255 1.00 96.69 240 GLU A O 1
ATOM 1932 N N . THR A 1 241 ? -15.640 -3.975 24.021 1.00 97.56 241 THR A N 1
ATOM 1933 C CA . THR A 1 241 ? -15.506 -4.986 22.959 1.00 97.56 241 THR A CA 1
ATOM 1934 C C . THR A 1 241 ? -16.608 -4.747 21.943 1.00 97.56 241 THR A C 1
ATOM 1936 O O . THR A 1 241 ? -17.783 -4.760 22.303 1.00 97.56 241 THR A O 1
ATOM 1939 N N . GLN A 1 242 ? -16.233 -4.510 20.689 1.00 96.62 242 GLN A N 1
ATOM 1940 C CA . GLN A 1 242 ? -17.177 -4.284 19.599 1.00 96.62 242 GLN A CA 1
ATOM 1941 C C . GLN A 1 242 ? -16.850 -5.186 18.410 1.00 96.62 242 GLN A C 1
ATOM 1943 O O . GLN A 1 242 ? -15.696 -5.567 18.207 1.00 96.62 242 GLN A O 1
ATOM 1948 N N . VAL A 1 243 ? -17.870 -5.505 17.613 1.00 97.56 243 VAL A N 1
ATOM 1949 C CA . VAL A 1 243 ? -17.694 -6.174 16.321 1.00 97.56 243 VAL A CA 1
ATOM 1950 C C . VAL A 1 243 ? -17.368 -5.110 15.279 1.00 97.56 243 VAL A C 1
ATOM 1952 O O . VAL A 1 243 ? -18.147 -4.178 15.048 1.00 97.56 243 VAL A O 1
ATOM 1955 N N . VAL A 1 244 ? -16.171 -5.210 14.711 1.00 97.06 244 VAL A N 1
ATOM 1956 C CA . VAL A 1 244 ? -15.588 -4.176 13.862 1.00 97.06 244 VAL A CA 1
ATOM 1957 C C . VAL A 1 244 ? -14.824 -4.770 12.685 1.00 97.06 244 VAL A C 1
ATOM 1959 O O . VAL A 1 244 ? -14.399 -5.922 12.716 1.00 97.06 244 VAL A O 1
ATOM 1962 N N . ARG A 1 245 ? -14.573 -3.950 11.663 1.00 96.00 245 ARG A N 1
ATOM 1963 C CA . ARG A 1 245 ? -13.641 -4.264 10.573 1.00 96.00 245 ARG A CA 1
ATOM 1964 C C . ARG A 1 245 ? -12.821 -3.042 10.187 1.00 96.00 245 ARG A C 1
ATOM 1966 O O . ARG A 1 245 ? -13.205 -1.905 10.465 1.00 96.00 245 ARG A O 1
ATOM 1973 N N . PHE A 1 246 ? -11.720 -3.255 9.482 1.00 95.19 246 PHE A N 1
ATOM 1974 C CA . PHE A 1 246 ? -10.922 -2.167 8.928 1.00 95.19 246 PHE A CA 1
ATOM 1975 C C . PHE A 1 246 ? -11.228 -1.990 7.439 1.00 95.19 246 PHE A C 1
ATOM 1977 O O . PHE A 1 246 ? -11.133 -2.938 6.665 1.00 95.19 246 PHE A O 1
ATOM 1984 N N . ARG A 1 247 ? -11.594 -0.769 7.023 1.00 91.25 247 ARG A N 1
ATOM 1985 C CA . ARG A 1 247 ? -11.752 -0.434 5.593 1.00 91.25 247 ARG A CA 1
ATOM 1986 C C . ARG A 1 247 ? -10.405 -0.212 4.912 1.00 91.25 247 ARG A C 1
ATOM 1988 O O . ARG A 1 247 ? -10.181 -0.735 3.827 1.00 91.25 247 ARG A O 1
ATOM 1995 N N . THR A 1 248 ? -9.506 0.486 5.605 1.00 88.31 248 THR A N 1
ATOM 1996 C CA . THR A 1 248 ? -8.103 0.692 5.232 1.00 88.31 248 THR A CA 1
ATOM 1997 C C . THR A 1 248 ? -7.205 0.271 6.390 1.00 88.31 248 THR A C 1
ATOM 1999 O O . THR A 1 248 ? -7.619 0.342 7.549 1.00 88.31 248 THR A O 1
ATOM 2002 N N . VAL A 1 249 ? -5.964 -0.114 6.095 1.00 90.25 249 VAL A N 1
ATOM 2003 C CA . VAL A 1 249 ? -4.967 -0.426 7.124 1.00 90.25 249 VAL A CA 1
ATOM 2004 C C . VAL A 1 249 ? -3.662 0.314 6.843 1.00 90.25 249 VAL A C 1
ATOM 2006 O O . VAL A 1 249 ? -3.124 0.252 5.739 1.00 90.25 249 VAL A O 1
ATOM 2009 N N . GLY A 1 250 ? -3.174 1.045 7.842 1.00 87.69 250 GLY A N 1
ATOM 2010 C CA . GLY A 1 250 ? -1.834 1.628 7.894 1.00 87.69 250 GLY A CA 1
ATOM 2011 C C . GLY A 1 250 ? -1.213 1.369 9.264 1.00 87.69 250 GLY A C 1
ATOM 2012 O O . GLY A 1 250 ? -1.444 0.312 9.850 1.00 87.69 250 GLY A O 1
ATOM 2013 N N . ASP A 1 251 ? -0.486 2.349 9.800 1.00 90.31 251 ASP A N 1
ATOM 2014 C CA . ASP A 1 251 ? 0.035 2.270 11.166 1.00 90.31 251 ASP A CA 1
ATOM 2015 C C . ASP A 1 251 ? -1.103 2.185 12.193 1.00 90.31 251 ASP A C 1
ATOM 2017 O O . ASP A 1 251 ? -2.115 2.893 12.097 1.00 90.31 251 ASP A O 1
ATOM 2021 N N . ILE A 1 252 ? -0.894 1.363 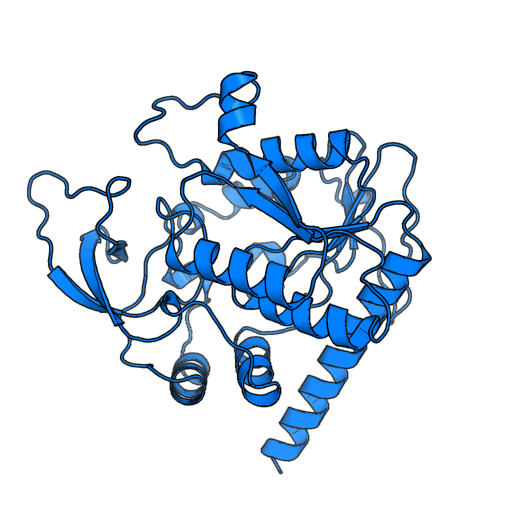13.221 1.00 91.25 252 ILE A N 1
ATOM 2022 C CA . ILE A 1 252 ? -1.774 1.197 14.384 1.00 91.25 252 ILE A CA 1
ATOM 2023 C C . ILE A 1 252 ? -2.096 2.553 15.020 1.00 91.25 252 ILE A C 1
ATOM 2025 O O . ILE A 1 252 ? -3.238 2.817 15.386 1.00 91.25 252 ILE A O 1
ATOM 2029 N N . SER A 1 253 ? -1.109 3.450 15.094 1.00 86.31 253 SER A N 1
ATOM 2030 C CA . SER A 1 253 ? -1.244 4.756 15.744 1.00 86.31 253 SER A CA 1
ATOM 2031 C C . SER A 1 253 ? -2.202 5.725 15.045 1.00 86.31 253 SER A C 1
ATOM 2033 O O . SER A 1 253 ? -2.584 6.721 15.656 1.00 86.31 253 SER A O 1
ATOM 2035 N N . CYS A 1 254 ? -2.585 5.484 13.785 1.00 85.94 254 CYS A N 1
ATOM 2036 C CA . CYS A 1 254 ? -3.463 6.392 13.036 1.00 85.94 254 CYS A CA 1
ATOM 2037 C C . CYS A 1 254 ? -4.613 5.707 12.282 1.00 85.94 254 CYS A C 1
ATOM 2039 O O . CYS A 1 254 ? -5.335 6.384 11.543 1.00 85.94 254 CYS A O 1
ATOM 2041 N N . THR A 1 255 ? -4.809 4.400 12.478 1.00 91.06 255 THR A N 1
ATOM 2042 C CA . THR A 1 255 ? -5.852 3.617 11.806 1.00 91.06 255 THR A CA 1
ATOM 2043 C C . THR A 1 255 ? -6.892 3.132 12.812 1.00 91.06 255 THR A C 1
ATOM 2045 O O . THR A 1 255 ? -6.581 2.355 13.712 1.00 91.06 255 THR A O 1
ATOM 2048 N N . CYS A 1 256 ? -8.141 3.550 12.628 1.00 93.69 256 CYS A N 1
ATOM 2049 C CA . CYS A 1 256 ? -9.284 3.095 13.412 1.00 93.69 256 CYS A CA 1
ATOM 2050 C C . CYS A 1 256 ? -10.176 2.158 12.580 1.00 93.69 256 CYS A C 1
ATOM 2052 O O . CYS A 1 256 ? -10.401 2.432 11.397 1.00 93.69 256 CYS A O 1
ATOM 2054 N N . PRO A 1 257 ? -10.709 1.075 13.167 1.00 95.44 257 PRO A N 1
ATOM 2055 C CA . PRO A 1 257 ? -11.777 0.304 12.555 1.00 95.44 257 PRO A CA 1
ATOM 2056 C C . PRO A 1 257 ? -13.114 1.058 12.530 1.00 95.44 257 PRO A C 1
ATOM 2058 O O . PRO A 1 257 ? -13.298 2.086 13.184 1.00 95.44 257 PRO A O 1
ATOM 2061 N N . VAL A 1 258 ? -14.073 0.483 11.806 1.00 93.88 258 VAL A N 1
ATOM 2062 C CA . VAL A 1 258 ? -15.488 0.871 11.812 1.00 93.88 258 VAL A CA 1
ATOM 2063 C C . VAL A 1 258 ? -16.335 -0.264 12.380 1.00 93.88 258 VAL A C 1
ATOM 2065 O O . VAL A 1 258 ? -16.008 -1.437 12.186 1.00 93.88 258 VAL A O 1
ATOM 2068 N N . SER A 1 259 ? -17.427 0.072 13.067 1.00 94.25 259 SER A N 1
ATOM 2069 C CA . SER A 1 259 ? -18.424 -0.927 13.466 1.00 94.25 259 SER A CA 1
ATOM 2070 C C . SER A 1 259 ? -19.079 -1.512 12.215 1.00 94.25 259 SER A C 1
ATOM 2072 O O . SER A 1 259 ? -19.530 -0.762 11.349 1.00 94.25 259 SER A O 1
ATOM 2074 N N . SER A 1 260 ? -19.052 -2.837 12.093 1.00 94.75 260 SER A N 1
ATOM 2075 C CA . SER A 1 260 ? -19.542 -3.564 10.921 1.00 94.75 260 SER A CA 1
ATOM 2076 C C . SER A 1 260 ? -19.636 -5.050 11.246 1.00 94.75 260 SER A C 1
ATOM 2078 O O . SER A 1 260 ? -18.731 -5.598 11.874 1.00 94.75 260 SER A O 1
ATOM 2080 N N . ASP A 1 261 ? -20.699 -5.702 10.784 1.00 95.62 261 ASP A N 1
ATOM 2081 C CA . ASP A 1 261 ? -20.916 -7.150 10.855 1.00 95.62 261 ASP A CA 1
ATOM 2082 C C . ASP A 1 261 ? -20.509 -7.881 9.557 1.00 95.62 261 ASP A C 1
ATOM 2084 O O . ASP A 1 261 ? -20.695 -9.094 9.430 1.00 95.62 261 ASP A O 1
ATOM 2088 N N . ALA A 1 262 ? -19.904 -7.171 8.597 1.00 95.75 262 ALA A N 1
ATOM 2089 C CA . ALA A 1 262 ? -19.503 -7.716 7.306 1.00 95.75 262 ALA A CA 1
ATOM 2090 C C . ALA A 1 262 ? -18.315 -8.696 7.423 1.00 95.75 262 ALA A C 1
ATOM 2092 O O . ALA A 1 262 ? -17.142 -8.333 7.306 1.00 95.75 262 ALA A O 1
ATOM 2093 N N . ALA A 1 263 ? -18.629 -9.973 7.650 1.00 96.38 263 ALA A N 1
ATOM 2094 C CA . ALA A 1 263 ? -17.658 -11.058 7.827 1.00 96.38 263 ALA A CA 1
ATOM 2095 C C . ALA A 1 263 ? -17.208 -11.737 6.515 1.00 96.38 263 ALA A C 1
ATOM 2097 O O . ALA A 1 263 ? -16.338 -12.604 6.536 1.00 96.38 263 ALA A O 1
ATOM 2098 N N . THR A 1 264 ? -17.791 -11.374 5.369 1.00 96.94 264 THR A N 1
ATOM 2099 C CA . THR A 1 264 ? -17.471 -11.959 4.054 1.00 96.94 264 THR A CA 1
ATOM 2100 C C . THR A 1 264 ? -17.251 -10.873 3.007 1.00 96.94 264 THR A C 1
ATOM 2102 O O . THR A 1 264 ? -17.739 -9.753 3.154 1.00 96.94 264 THR A O 1
ATOM 2105 N N . VAL A 1 265 ? -16.551 -11.206 1.918 1.00 96.44 265 VAL A N 1
ATOM 2106 C CA . VAL A 1 265 ? -1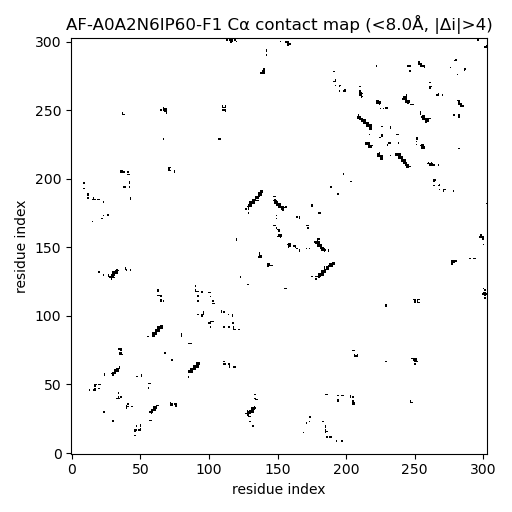6.332 -10.269 0.802 1.00 96.44 265 VAL A CA 1
ATOM 2107 C C . VAL A 1 265 ? -17.664 -9.770 0.228 1.00 96.44 265 VAL A C 1
ATOM 2109 O O . VAL A 1 265 ? -17.815 -8.572 0.009 1.00 96.44 265 VAL A O 1
ATOM 2112 N N . ASP A 1 266 ? -18.656 -10.649 0.062 1.00 95.00 266 ASP A N 1
ATOM 2113 C CA . ASP A 1 266 ? -19.982 -10.264 -0.443 1.00 95.00 266 ASP A CA 1
ATOM 2114 C C . ASP A 1 266 ? -20.711 -9.298 0.503 1.00 95.00 266 ASP A C 1
ATOM 2116 O O . ASP A 1 266 ? -21.326 -8.332 0.048 1.00 95.00 266 ASP A O 1
ATOM 2120 N N . ALA A 1 267 ? -20.609 -9.516 1.821 1.00 95.44 267 ALA A N 1
ATOM 2121 C CA . ALA A 1 267 ? -21.180 -8.607 2.812 1.00 95.44 267 ALA A CA 1
ATOM 2122 C C . ALA A 1 267 ? -20.485 -7.236 2.781 1.00 95.44 267 ALA A C 1
ATOM 2124 O O . ALA A 1 267 ? -21.151 -6.204 2.845 1.00 95.44 267 ALA A O 1
ATOM 2125 N N . ILE A 1 268 ? -19.159 -7.215 2.605 1.00 95.19 268 ILE A N 1
ATOM 2126 C CA . ILE A 1 268 ? -18.388 -5.973 2.475 1.00 95.19 268 ILE A CA 1
ATOM 2127 C 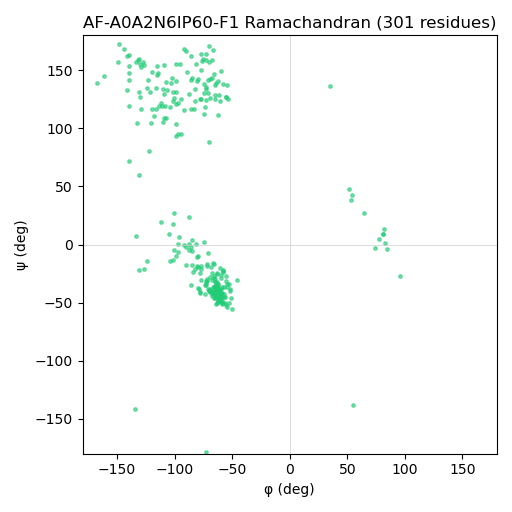C . ILE A 1 268 ? -18.781 -5.222 1.198 1.00 95.19 268 ILE A C 1
ATOM 2129 O O . ILE A 1 268 ? -18.984 -4.014 1.247 1.00 95.19 268 ILE A O 1
ATOM 2133 N N . ILE A 1 269 ? -18.952 -5.914 0.067 1.00 94.19 269 ILE A N 1
ATOM 2134 C CA . ILE A 1 269 ? -19.425 -5.301 -1.185 1.00 94.19 269 ILE A CA 1
ATOM 2135 C C . ILE A 1 269 ? -20.802 -4.659 -0.985 1.00 94.19 269 ILE A C 1
ATOM 2137 O O . ILE A 1 269 ? -21.014 -3.525 -1.419 1.00 94.19 269 ILE A O 1
ATOM 2141 N N . ALA A 1 270 ? -21.727 -5.361 -0.322 1.00 92.44 270 ALA A N 1
ATOM 2142 C CA . ALA A 1 270 ? -23.061 -4.841 -0.036 1.00 92.44 270 ALA A CA 1
ATOM 2143 C C . ALA A 1 270 ? -23.013 -3.587 0.856 1.00 92.44 270 ALA A C 1
ATOM 2145 O O . ALA A 1 270 ? -23.707 -2.610 0.574 1.00 92.44 270 ALA A O 1
ATOM 2146 N N . GLU A 1 271 ? -22.160 -3.583 1.883 1.00 91.44 271 GLU A N 1
ATOM 2147 C CA . GLU A 1 271 ? -21.958 -2.440 2.781 1.00 91.44 271 GLU A CA 1
ATOM 2148 C C . GLU A 1 271 ? -21.287 -1.245 2.076 1.00 91.44 271 GLU A C 1
ATOM 2150 O O . GLU A 1 271 ? -21.713 -0.094 2.218 1.00 91.44 271 GLU A O 1
ATOM 2155 N N . THR A 1 272 ? -20.253 -1.493 1.272 1.00 88.75 272 THR A N 1
ATOM 2156 C CA . THR A 1 272 ? -19.547 -0.443 0.528 1.00 88.75 272 THR A CA 1
ATOM 2157 C C . THR A 1 272 ? -20.458 0.196 -0.522 1.00 88.75 272 THR A C 1
ATOM 2159 O O . THR A 1 272 ? -20.414 1.412 -0.697 1.00 88.75 272 THR A O 1
ATOM 2162 N N . ALA A 1 273 ? -21.341 -0.572 -1.170 1.00 87.44 273 ALA A N 1
ATOM 2163 C CA . ALA A 1 273 ? -22.253 -0.056 -2.193 1.00 87.44 273 ALA A CA 1
ATOM 2164 C C . ALA A 1 273 ? -23.268 0.984 -1.673 1.00 87.44 273 ALA A C 1
ATOM 2166 O O . ALA A 1 273 ? -23.754 1.802 -2.454 1.00 87.44 273 ALA A O 1
ATOM 2167 N N . ILE A 1 274 ? -23.591 0.968 -0.374 1.00 84.25 274 ILE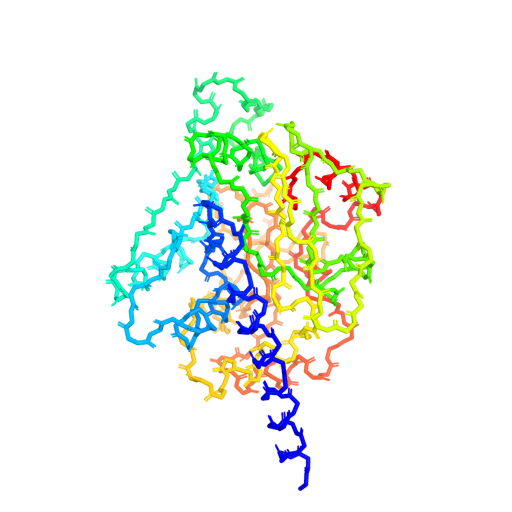 A N 1
ATOM 2168 C CA . ILE A 1 274 ? -24.550 1.899 0.249 1.00 84.25 274 ILE A CA 1
ATOM 2169 C C . ILE A 1 274 ? -23.879 3.074 0.977 1.00 84.25 274 ILE A C 1
ATOM 2171 O O . ILE A 1 274 ? -24.554 4.019 1.387 1.00 84.25 274 ILE A O 1
ATOM 2175 N N . THR A 1 275 ? -22.558 3.032 1.150 1.00 77.88 275 THR A N 1
ATOM 2176 C CA . THR A 1 275 ? -21.820 3.993 1.973 1.00 77.88 275 THR A CA 1
ATOM 2177 C C . THR A 1 275 ? -21.518 5.285 1.203 1.00 77.88 275 THR A C 1
ATOM 2179 O O . THR A 1 275 ? -21.032 5.257 0.079 1.00 77.88 275 THR A O 1
ATOM 2182 N N . GLN A 1 276 ? -21.753 6.446 1.831 1.00 69.00 276 GLN A N 1
ATOM 2183 C CA . GLN A 1 276 ? -21.484 7.775 1.243 1.00 69.00 276 GLN A CA 1
ATOM 2184 C C . GLN A 1 276 ? -20.174 8.424 1.731 1.00 69.00 276 GLN A C 1
ATOM 2186 O O . GLN A 1 276 ? -19.804 9.504 1.273 1.00 69.00 276 GLN A O 1
ATOM 2191 N N . ILE A 1 277 ? -19.477 7.789 2.678 1.00 67.69 277 ILE A N 1
ATOM 2192 C CA . ILE A 1 277 ? -18.229 8.286 3.273 1.00 67.69 277 ILE A CA 1
ATOM 2193 C C . ILE A 1 277 ? -17.036 7.601 2.598 1.00 67.69 277 ILE A C 1
ATOM 2195 O O . ILE A 1 277 ? -16.999 6.369 2.498 1.00 67.69 277 ILE A O 1
ATOM 2199 N N . THR A 1 278 ? -16.042 8.395 2.181 1.00 70.94 278 THR A N 1
ATOM 2200 C CA . THR A 1 278 ? -14.807 7.881 1.568 1.00 70.94 278 THR A CA 1
ATOM 2201 C C . THR A 1 278 ? -14.058 6.950 2.521 1.00 70.94 278 THR A C 1
ATOM 2203 O O . THR A 1 278 ? -14.105 7.122 3.740 1.00 70.94 278 THR A O 1
ATOM 2206 N N . GLU A 1 279 ? -13.342 5.973 1.964 1.00 70.31 279 GLU A N 1
ATOM 2207 C CA . GLU A 1 279 ? -12.643 4.934 2.728 1.00 70.31 279 GLU A CA 1
ATOM 2208 C C . GLU A 1 279 ? -11.763 5.505 3.848 1.00 70.31 279 GLU A C 1
ATOM 2210 O O . GLU A 1 279 ? -11.957 5.181 5.018 1.00 70.31 279 GLU A O 1
ATOM 2215 N N . ARG A 1 280 ? -10.833 6.408 3.505 1.00 67.50 280 ARG A N 1
ATOM 2216 C CA . ARG A 1 280 ? -9.892 6.994 4.472 1.00 67.50 280 ARG A CA 1
ATOM 2217 C C . ARG A 1 280 ? -10.549 7.993 5.418 1.00 67.50 280 ARG A C 1
ATOM 2219 O O . ARG A 1 280 ? -10.147 8.072 6.578 1.00 67.50 280 ARG A O 1
ATOM 2226 N N . GLY A 1 281 ? -11.577 8.706 4.956 1.00 56.06 281 GLY A N 1
ATOM 2227 C CA . GLY A 1 281 ? -12.321 9.662 5.777 1.00 56.06 281 GLY A CA 1
ATOM 2228 C C . GLY A 1 281 ? -13.050 9.004 6.951 1.00 56.06 281 GLY A C 1
ATOM 2229 O O . GLY A 1 281 ? -13.273 9.655 7.968 1.00 56.06 281 GLY A O 1
ATOM 2230 N N . ALA A 1 282 ? -13.376 7.713 6.835 1.00 62.28 282 ALA A N 1
ATOM 2231 C CA . ALA A 1 282 ? -14.030 6.948 7.892 1.00 62.28 282 ALA A CA 1
ATOM 2232 C C . ALA A 1 282 ? -13.064 6.404 8.965 1.00 62.28 282 ALA A C 1
ATOM 2234 O O . ALA A 1 282 ? -13.513 6.074 10.058 1.00 62.28 282 ALA A O 1
ATOM 2235 N N . THR A 1 283 ? -11.763 6.282 8.671 1.00 61.41 283 THR A N 1
ATOM 2236 C CA . THR A 1 283 ? -10.847 5.438 9.470 1.00 61.41 283 THR A CA 1
ATOM 2237 C C . THR A 1 283 ? -9.536 6.099 9.897 1.00 61.41 283 THR A C 1
ATOM 2239 O O . THR A 1 283 ? -8.894 5.609 10.824 1.00 61.41 283 THR A O 1
ATOM 2242 N N . ARG A 1 284 ? -9.063 7.158 9.223 1.00 67.19 284 ARG A N 1
ATOM 2243 C CA . ARG A 1 284 ? -7.729 7.741 9.480 1.00 67.19 284 ARG A CA 1
ATOM 2244 C C . ARG A 1 284 ? -7.820 8.974 10.380 1.00 67.19 284 ARG A C 1
ATOM 2246 O O . ARG A 1 284 ? -8.423 9.975 10.007 1.00 67.19 284 ARG A O 1
ATOM 2253 N N . MET A 1 285 ? -7.144 8.931 11.531 1.00 57.69 285 MET A N 1
ATOM 2254 C CA . MET A 1 285 ? -7.084 10.066 12.472 1.00 57.69 285 MET A CA 1
ATOM 2255 C C . MET A 1 285 ? -6.314 11.263 11.893 1.00 57.69 285 MET A C 1
ATOM 2257 O O . MET A 1 285 ? -6.691 12.413 12.100 1.00 57.69 285 MET A O 1
ATOM 2261 N N . ASP A 1 286 ? -5.250 10.990 11.134 1.00 55.78 286 ASP A N 1
ATOM 2262 C CA . ASP A 1 286 ? -4.360 12.022 10.592 1.00 55.78 286 ASP A CA 1
ATOM 2263 C C . ASP A 1 286 ? -5.010 12.834 9.456 1.00 55.78 286 ASP A C 1
ATOM 2265 O O . ASP A 1 286 ? -4.695 14.012 9.277 1.00 55.78 286 ASP A O 1
ATOM 2269 N N . ASP A 1 287 ? -5.923 12.222 8.696 1.00 52.44 287 ASP A N 1
ATOM 2270 C CA . ASP A 1 287 ? -6.528 12.820 7.495 1.00 52.44 287 ASP A CA 1
ATOM 2271 C C . ASP A 1 287 ? -7.665 13.805 7.844 1.00 52.44 287 ASP A C 1
ATOM 2273 O O . ASP A 1 287 ? -8.088 14.601 7.009 1.00 52.44 287 ASP A O 1
ATOM 2277 N N . GLN A 1 288 ? -8.109 13.843 9.109 1.00 51.69 288 GLN A N 1
ATOM 2278 C CA . GLN A 1 288 ? -9.035 14.871 9.604 1.00 51.69 288 GLN A CA 1
ATOM 2279 C C . GLN A 1 288 ? -8.375 16.261 9.726 1.00 51.69 288 GLN A C 1
ATOM 2281 O O . GLN A 1 288 ? -9.056 17.260 9.967 1.00 51.69 288 GLN A O 1
ATOM 2286 N N . THR A 1 289 ? -7.053 16.361 9.531 1.00 41.06 289 THR A N 1
ATOM 2287 C CA . THR A 1 289 ? -6.304 17.622 9.617 1.00 41.06 289 THR A CA 1
ATOM 2288 C C . THR A 1 289 ? -6.045 18.234 8.232 1.00 41.06 289 THR A C 1
ATOM 2290 O O . THR A 1 289 ? -5.059 17.912 7.590 1.00 41.06 289 THR A O 1
ATOM 2293 N N . SER A 1 290 ? -6.933 19.140 7.790 1.00 43.66 290 SER A N 1
ATOM 2294 C CA . SER A 1 290 ? -6.875 20.086 6.639 1.00 43.66 290 SER A CA 1
ATOM 2295 C C . SER A 1 290 ? -6.159 19.664 5.332 1.00 43.66 290 SER A C 1
ATOM 2297 O O . SER A 1 290 ? -4.997 19.275 5.344 1.00 43.66 290 SER A O 1
ATOM 2299 N N . GLU A 1 291 ? -6.758 19.957 4.171 1.00 45.12 291 GLU A N 1
ATOM 2300 C CA . GLU A 1 291 ? -6.206 19.702 2.817 1.00 45.12 291 GLU A CA 1
ATOM 2301 C C . GLU A 1 291 ? -4.724 20.109 2.612 1.00 45.12 291 GLU A C 1
ATOM 2303 O O . GLU A 1 291 ? -3.987 19.453 1.872 1.00 45.12 291 GLU A O 1
ATOM 2308 N N . ALA A 1 292 ? -4.242 21.143 3.312 1.00 45.25 292 ALA A N 1
ATOM 2309 C CA . ALA A 1 292 ? -2.858 21.617 3.235 1.00 45.25 292 ALA A CA 1
ATOM 2310 C C . ALA A 1 292 ? -1.805 20.652 3.829 1.00 45.25 292 ALA A C 1
ATOM 2312 O O . ALA A 1 292 ? -0.614 20.790 3.533 1.00 45.25 292 ALA A O 1
ATOM 2313 N N . SER A 1 293 ? -2.194 19.695 4.679 1.00 54.62 293 SER A N 1
ATOM 2314 C CA . SER A 1 293 ? -1.264 18.742 5.306 1.00 54.62 293 SER A CA 1
ATOM 2315 C C . SER A 1 293 ? -0.754 17.695 4.306 1.00 54.62 293 SER A C 1
ATOM 2317 O O . SER A 1 293 ? 0.415 17.308 4.349 1.00 54.62 293 SER A O 1
ATOM 2319 N N . MET A 1 294 ? -1.588 17.306 3.339 1.00 58.34 294 MET A N 1
ATOM 2320 C CA . MET A 1 294 ? -1.296 16.231 2.387 1.00 58.34 294 MET A CA 1
ATOM 2321 C C . MET A 1 294 ? -0.513 16.702 1.163 1.00 58.34 294 MET A C 1
ATOM 2323 O O . MET A 1 294 ? 0.381 15.995 0.698 1.00 58.34 294 MET A O 1
ATOM 2327 N N . GLU A 1 295 ? -0.757 17.920 0.676 1.00 59.72 295 GLU A N 1
ATOM 2328 C CA . GLU A 1 295 ? 0.082 18.518 -0.372 1.00 59.72 295 GLU A CA 1
ATOM 2329 C C . GLU A 1 295 ? 1.531 18.699 0.116 1.00 59.72 295 GLU A C 1
ATOM 2331 O O . GLU A 1 295 ? 2.486 18.462 -0.627 1.00 59.72 295 GLU A O 1
ATOM 2336 N N . LYS A 1 296 ? 1.709 19.012 1.408 1.00 62.56 296 LYS A N 1
ATOM 2337 C CA . LYS A 1 296 ? 3.029 19.010 2.052 1.00 62.56 296 LYS A CA 1
ATOM 2338 C C . LYS A 1 296 ? 3.655 17.614 2.079 1.00 62.56 296 LYS A C 1
ATOM 2340 O O . LYS A 1 296 ? 4.836 17.497 1.775 1.00 62.56 296 LYS A O 1
ATOM 2345 N N . ARG A 1 297 ? 2.884 16.559 2.371 1.00 64.94 297 ARG A N 1
ATOM 2346 C CA . ARG A 1 297 ? 3.378 15.168 2.325 1.00 64.94 297 ARG A CA 1
ATOM 2347 C C . ARG A 1 297 ? 3.782 14.734 0.909 1.00 64.94 297 ARG A C 1
ATOM 2349 O O . ARG A 1 297 ? 4.804 14.073 0.767 1.00 64.94 297 ARG A O 1
ATOM 2356 N N . LYS A 1 298 ? 3.056 15.159 -0.138 1.00 63.25 298 LYS A N 1
ATOM 2357 C CA . LYS A 1 298 ? 3.457 14.939 -1.546 1.00 63.25 298 LYS A CA 1
ATOM 2358 C C . LYS A 1 298 ? 4.788 15.608 -1.876 1.00 63.25 298 LYS A C 1
ATOM 2360 O O . LYS A 1 298 ? 5.642 14.979 -2.490 1.00 63.25 298 LYS A O 1
ATOM 2365 N N . LYS A 1 299 ? 4.978 16.861 -1.449 1.00 62.44 299 LYS A N 1
ATOM 2366 C CA . LYS A 1 299 ? 6.255 17.575 -1.617 1.00 62.44 299 LYS A CA 1
ATOM 2367 C C . LYS A 1 299 ? 7.397 16.929 -0.831 1.00 62.44 299 LYS A C 1
ATOM 2369 O O . LYS A 1 299 ? 8.532 17.007 -1.270 1.00 62.44 299 LYS A O 1
ATOM 2374 N N . ALA A 1 300 ? 7.084 16.280 0.289 1.00 64.31 300 ALA A N 1
ATOM 2375 C CA . ALA A 1 300 ? 8.039 15.549 1.117 1.00 64.31 300 ALA A CA 1
ATOM 2376 C C . ALA A 1 300 ? 8.308 14.100 0.651 1.00 64.31 300 ALA A C 1
ATOM 2378 O O . ALA A 1 300 ? 9.017 13.380 1.345 1.00 64.31 300 ALA A O 1
ATOM 2379 N N . GLY A 1 301 ? 7.731 13.654 -0.473 1.00 54.75 301 GLY A N 1
ATOM 2380 C CA . GLY A 1 301 ? 8.007 12.332 -1.056 1.00 54.75 301 GLY A CA 1
ATOM 2381 C C . GLY A 1 301 ? 7.238 11.152 -0.442 1.00 54.75 301 GLY A C 1
ATOM 2382 O O . GLY A 1 301 ? 7.584 10.005 -0.706 1.00 54.75 301 GLY A O 1
ATOM 2383 N N . TYR A 1 302 ? 6.198 11.408 0.366 1.00 52.38 302 TYR A N 1
ATOM 2384 C CA . TYR A 1 302 ? 5.376 10.360 1.006 1.00 52.38 302 TYR A CA 1
ATOM 2385 C C . TYR A 1 302 ? 4.531 9.543 0.011 1.00 52.38 302 TYR A C 1
ATOM 2387 O O . TYR A 1 302 ? 4.134 8.418 0.304 1.00 52.38 302 TYR A O 1
ATOM 2395 N N . PHE A 1 303 ? 4.230 10.128 -1.149 1.00 52.38 303 PHE A N 1
ATOM 2396 C CA . PHE A 1 303 ? 3.514 9.484 -2.249 1.00 52.38 303 PHE A CA 1
ATOM 2397 C C . PHE A 1 303 ? 4.421 9.319 -3.453 1.00 52.38 303 PHE A C 1
ATOM 2399 O O . PHE A 1 303 ? 5.458 10.010 -3.535 1.00 52.38 303 PHE A O 1
#